Protein 7JZS (pdb70)

InterPro domains:
  IPR000182 GNAT domain [PS51186] (8-171)
  IPR016181 Acyl-CoA N-acyltransferase [SSF55729] (7-178)

Structure (mmCIF, N/CA/C/O backbone):
data_7JZS
#
_entry.id   7JZS
#
_cell.length_a   58.720
_cell.length_b   58.720
_cell.length_c   120.050
_cell.angle_alpha   90.00
_cell.angle_beta   90.00
_cell.angle_gamma   90.00
#
_symmetry.space_group_name_H-M   'P 43 21 2'
#
loop_
_entity.id
_entity.type
_entity.pdbx_description
1 polymer "Aminoglycoside 2'-N-acetyltransferase"
2 non-polymer 'COENZYME A'
3 non-polymer 'SULFATE ION'
4 non-polymer DI(HYDROXYETHYL)ETHER
5 water water
#
loop_
_atom_site.group_PDB
_atom_site.id
_atom_site.type_symbol
_atom_site.label_atom_id
_atom_site.label_alt_id
_atom_site.label_comp_id
_atom_site.label_asym_id
_atom_site.label_entity_id
_atom_site.label_seq_id
_atom_site.pdbx_PDB_ins_code
_atom_site.Cartn_x
_atom_site.Cartn_y
_atom_site.Cartn_z
_atom_site.occupancy
_atom_site.B_iso_or_equiv
_atom_site.auth_seq_id
_atom_site.auth_comp_id
_atom_site.auth_asym_id
_atom_site.auth_atom_id
_atom_site.pdbx_PDB_model_num
ATOM 1 N N . GLY A 1 1 ? 11.713 -14.494 1.346 1.00 60.82 2 GLY A N 1
ATOM 2 C CA . GLY A 1 1 ? 11.222 -15.867 1.461 1.00 44.01 2 GLY A CA 1
ATOM 3 C C . GLY A 1 1 ? 9.925 -16.058 0.685 1.00 35.60 2 GLY A C 1
ATOM 4 O O . GLY A 1 1 ? 9.582 -15.334 -0.204 1.00 42.38 2 GLY A O 1
ATOM 5 N N . ILE A 1 2 ? 9.113 -16.940 1.166 1.00 35.18 3 ILE A N 1
ATOM 6 C CA . ILE A 1 2 ? 7.832 -17.130 0.615 1.00 32.44 3 ILE A CA 1
ATOM 7 C C . ILE A 1 2 ? 6.937 -16.198 1.299 1.00 30.93 3 ILE A C 1
ATOM 8 O O . ILE A 1 2 ? 6.849 -16.104 2.526 1.00 40.81 3 ILE A O 1
ATOM 13 N N . GLU A 1 3 ? 6.083 -15.545 0.493 1.00 30.15 4 GLU A N 1
ATOM 14 C CA . GLU A 1 3 ? 5.133 -14.668 0.961 1.00 26.41 4 GLU A CA 1
ATOM 15 C C . GLU A 1 3 ? 3.752 -15.262 0.671 1.00 25.23 4 GLU A C 1
ATOM 16 O O . GLU A 1 3 ? 3.515 -15.886 -0.368 1.00 27.78 4 GLU A O 1
ATOM 22 N N . TYR A 1 4 ? 2.861 -15.051 1.597 1.00 28.24 5 TYR A N 1
ATOM 23 C CA . TYR A 1 4 ? 1.524 -15.625 1.608 1.00 24.85 5 TYR A CA 1
ATOM 24 C C . TYR A 1 4 ? 0.512 -14.507 1.458 1.00 26.05 5 TYR A C 1
ATOM 25 O O . TYR A 1 4 ? 0.713 -13.510 2.199 1.00 31.71 5 TYR A O 1
ATOM 34 N N . ARG A 1 5 ? -0.451 -14.625 0.565 1.00 22.50 6 ARG A N 1
ATOM 35 C CA . ARG A 1 5 ? -1.497 -13.688 0.480 1.00 22.74 6 ARG A CA 1
ATOM 36 C C . ARG A 1 5 ? -2.807 -14.474 0.371 1.00 21.96 6 ARG A C 1
ATOM 37 O O . ARG A 1 5 ? -2.828 -15.438 -0.358 1.00 25.51 6 ARG A O 1
ATOM 45 N N . SER A 1 6 ? -3.852 -13.994 1.035 1.00 22.39 7 SER A N 1
ATOM 46 C CA . SER A 1 6 ? -5.165 -14.577 1.009 1.00 23.98 7 SER A CA 1
ATOM 47 C C . SER A 1 6 ? -6.065 -13.592 0.205 1.00 21.27 7 SER A C 1
ATOM 48 O O . SER A 1 6 ? -6.265 -12.490 0.593 1.00 24.98 7 SER A O 1
ATOM 51 N N . LEU A 1 7 ? -6.595 -14.107 -0.945 1.00 19.50 8 LEU A N 1
ATOM 52 C CA . LEU A 1 7 ? -7.390 -13.322 -1.847 1.00 18.52 8 LEU A CA 1
ATOM 53 C C . LEU A 1 7 ? -8.661 -14.015 -2.225 1.00 17.77 8 LEU A C 1
ATOM 54 O O . LEU A 1 7 ? -8.622 -15.221 -2.547 1.00 18.07 8 LEU A O 1
ATOM 59 N N . HIS A 1 8 ? -9.770 -13.298 -2.240 1.00 16.73 9 HIS A N 1
ATOM 60 C CA . HIS A 1 8 ? -11.009 -13.866 -2.766 1.00 17.04 9 HIS A CA 1
ATOM 61 C C . HIS A 1 8 ? -10.891 -13.998 -4.283 1.00 16.17 9 HIS A C 1
ATOM 62 O O . HIS A 1 8 ? -10.145 -13.195 -4.900 1.00 17.23 9 HIS A O 1
ATOM 69 N N . THR A 1 9 ? -11.652 -14.918 -4.874 1.00 16.08 10 THR A N 1
ATOM 70 C CA . THR A 1 9 ? -11.643 -14.951 -6.334 1.00 16.63 10 THR A CA 1
ATOM 71 C C . THR A 1 9 ? -11.835 -13.595 -6.969 1.00 17.44 10 THR A C 1
ATOM 72 O O . THR A 1 9 ? -11.156 -13.275 -7.961 1.00 18.32 10 THR A O 1
ATOM 76 N N . SER A 1 10 ? -12.755 -12.801 -6.459 1.00 17.52 11 SER A N 1
ATOM 77 C CA . SER A 1 10 ? -13.077 -11.498 -7.048 1.00 19.11 11 SER A CA 1
ATOM 78 C C . SER A 1 10 ? -11.947 -10.529 -6.972 1.00 18.60 11 SER A C 1
ATOM 79 O O . SER A 1 10 ? -12.035 -9.474 -7.633 1.00 22.77 11 SER A O 1
ATOM 82 N N . GLN A 1 11 ? -10.946 -10.787 -6.117 1.00 17.60 12 GLN A N 1
ATOM 83 C CA . GLN A 1 11 ? -9.795 -9.889 -5.909 1.00 18.83 12 GLN A CA 1
ATOM 84 C C . GLN A 1 11 ? -8.608 -10.252 -6.782 1.00 20.02 12 GLN A C 1
ATOM 85 O O . GLN A 1 11 ? -7.585 -9.548 -6.793 1.00 24.17 12 GLN A O 1
ATOM 91 N N . LEU A 1 12 ? -8.668 -11.398 -7.476 1.00 19.11 13 LEU A N 1
ATOM 92 C CA . LEU A 1 12 ? -7.552 -11.839 -8.329 1.00 19.65 13 LEU A CA 1
ATOM 93 C C . LEU A 1 12 ? -7.518 -10.989 -9.579 1.00 21.79 13 LEU A C 1
ATOM 94 O O . LEU A 1 12 ? -8.560 -10.648 -10.147 1.00 22.32 13 LEU A O 1
ATOM 99 N N . THR A 1 13 ? -6.294 -10.703 -10.067 1.00 22.35 14 THR A N 1
ATOM 100 C CA . THR A 1 13 ? -6.173 -10.214 -11.377 1.00 24.93 14 THR A CA 1
ATOM 101 C C . THR A 1 13 ? -6.299 -11.321 -12.458 1.00 24.67 14 THR A C 1
ATOM 102 O O . THR A 1 13 ? -6.190 -12.489 -12.115 1.00 21.83 14 THR A O 1
ATOM 106 N N . LEU A 1 14 ? -6.476 -10.920 -13.726 1.00 26.84 15 LEU A N 1
ATOM 107 C CA . LEU A 1 14 ? -6.481 -11.915 -14.776 1.00 25.79 15 LEU A CA 1
ATOM 108 C C . LEU A 1 14 ? -5.171 -12.696 -14.765 1.00 29.53 15 LEU A C 1
ATOM 109 O O . LEU A 1 14 ? -5.201 -13.951 -14.892 1.00 25.10 15 LEU A O 1
ATOM 114 N N A SER A 1 15 ? -4.047 -12.018 -14.548 0.50 28.57 16 SER A N 1
ATOM 115 N N B SER A 1 15 ? -4.020 -12.055 -14.685 0.50 31.06 16 SER A N 1
ATOM 116 C CA A SER A 1 15 ? -2.739 -12.649 -14.564 0.50 28.51 16 SER A CA 1
ATOM 117 C CA B SER A 1 15 ? -2.772 -12.801 -14.702 0.50 28.16 16 SER A CA 1
ATOM 118 C C A SER A 1 15 ? -2.676 -13.707 -13.494 0.50 25.43 16 SER A C 1
ATOM 119 C C B SER A 1 15 ? -2.660 -13.736 -13.497 0.50 25.63 16 SER A C 1
ATOM 120 O O A SER A 1 15 ? -2.162 -14.820 -13.670 0.50 25.95 16 SER A O 1
ATOM 121 O O B SER A 1 15 ? -2.115 -14.835 -13.611 0.50 25.97 16 SER A O 1
ATOM 126 N N . GLU A 1 16 ? -3.142 -13.326 -12.315 1.00 25.40 17 GLU A N 1
ATOM 127 C CA . GLU A 1 16 ? -3.118 -14.251 -11.179 1.00 23.78 17 GLU A CA 1
ATOM 128 C C . GLU A 1 16 ? -4.036 -15.445 -11.425 1.00 20.98 17 GLU A C 1
ATOM 129 O O . GLU A 1 16 ? -3.714 -16.549 -11.038 1.00 19.77 17 GLU A O 1
ATOM 135 N N A LYS A 1 17 ? -5.217 -15.225 -12.017 0.75 19.74 18 LYS A N 1
ATOM 136 N N B LYS A 1 17 ? -5.191 -15.224 -12.027 0.25 19.53 18 LYS A N 1
ATOM 137 C CA A LYS A 1 17 ? -6.085 -16.365 -12.330 0.75 18.38 18 LYS A CA 1
ATOM 138 C CA B LYS A 1 17 ? -6.079 -16.341 -12.296 0.25 18.44 18 LYS A CA 1
ATOM 139 C C A LYS A 1 17 ? -5.398 -17.302 -13.314 0.75 18.00 18 LYS A C 1
ATOM 140 C C B LYS A 1 17 ? -5.467 -17.281 -13.347 0.25 17.98 18 LYS A C 1
ATOM 141 O O A LYS A 1 17 ? -5.588 -18.517 -13.229 0.75 17.80 18 LYS A O 1
ATOM 142 O O B LYS A 1 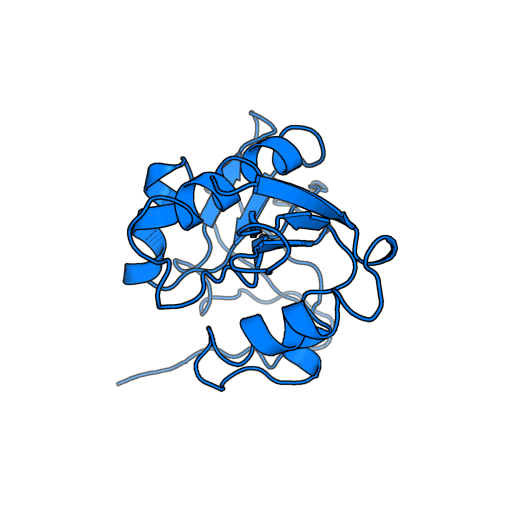17 ? -5.633 -18.489 -13.254 0.25 16.92 18 LYS A O 1
ATOM 153 N N . GLU A 1 18 ? -4.787 -16.733 -14.354 1.00 19.96 19 GLU A N 1
ATOM 154 C CA . GLU A 1 18 ? -4.080 -17.618 -15.342 1.00 19.47 19 GLU A CA 1
ATOM 155 C C . GLU A 1 18 ? -2.959 -18.385 -14.687 1.00 19.22 19 GLU A C 1
ATOM 156 O O . GLU A 1 18 ? -2.764 -19.587 -14.988 1.00 19.16 19 GLU A O 1
ATOM 162 N N . ALA A 1 19 ? -2.192 -17.738 -13.751 1.00 19.49 20 ALA A N 1
ATOM 163 C CA . ALA A 1 19 ? -1.149 -18.436 -13.099 1.00 19.90 20 ALA A CA 1
ATOM 164 C C . ALA A 1 19 ? -1.693 -19.518 -12.181 1.00 17.25 20 ALA A C 1
ATOM 165 O O . ALA A 1 19 ? -1.077 -20.547 -12.018 1.00 18.08 20 ALA A O 1
ATOM 167 N N . LEU A 1 20 ? -2.860 -19.264 -11.568 1.00 17.44 21 LEU A N 1
ATOM 168 C CA . LEU A 1 20 ? -3.484 -20.263 -10.713 1.00 16.60 21 LEU A CA 1
ATOM 169 C C . LEU A 1 20 ? -3.882 -21.488 -11.558 1.00 16.05 21 LEU A C 1
ATOM 170 O O . LEU A 1 20 ? -3.615 -22.605 -11.177 1.00 15.70 21 LEU A O 1
ATOM 175 N N . TYR A 1 21 ? -4.506 -21.230 -12.715 1.00 16.32 22 TYR A N 1
ATOM 176 C CA . TYR A 1 21 ? -4.884 -22.358 -13.590 1.00 15.92 22 TYR A CA 1
ATOM 177 C C . TYR A 1 21 ? -3.633 -23.161 -13.940 1.00 15.44 22 TYR A C 1
ATOM 178 O O . TYR A 1 21 ? -3.640 -24.389 -13.859 1.00 16.13 22 TYR A O 1
ATOM 187 N N . ASP A 1 22 ? -2.533 -22.507 -14.327 1.00 16.21 23 ASP A N 1
ATOM 188 C CA . ASP A 1 22 ? -1.293 -23.187 -14.675 1.00 17.06 23 ASP A CA 1
ATOM 189 C C . ASP A 1 22 ? -0.799 -24.060 -13.489 1.00 16.67 23 ASP A C 1
ATOM 190 O O . ASP A 1 22 ? -0.398 -25.224 -13.655 1.00 17.67 23 ASP A O 1
ATOM 195 N N . LEU A 1 23 ? -0.819 -23.448 -12.273 1.00 16.64 24 LEU A N 1
ATOM 196 C CA . LEU A 1 23 ? -0.320 -24.213 -11.128 1.00 17.46 24 LEU A CA 1
ATOM 197 C C . LEU A 1 23 ? -1.152 -25.425 -10.876 1.00 15.85 24 LEU A C 1
ATOM 198 O O . LEU A 1 23 ? -0.644 -26.511 -10.518 1.00 17.93 24 LEU A O 1
ATOM 203 N N . LEU A 1 24 ? -2.480 -25.306 -10.988 1.00 15.70 25 LEU A N 1
ATOM 204 C CA . LEU A 1 24 ? -3.370 -26.392 -10.750 1.00 16.28 25 LEU A CA 1
ATOM 205 C C . LEU A 1 24 ? -3.197 -27.514 -11.785 1.00 16.30 25 LEU A C 1
ATOM 206 O O . LEU A 1 24 ? -3.137 -28.693 -11.428 1.00 17.90 25 LEU A O 1
ATOM 211 N N A ILE A 1 25 ? -3.132 -27.144 -13.049 0.50 15.75 26 ILE A N 1
ATOM 212 N N B ILE A 1 25 ? -3.136 -27.138 -13.051 0.50 15.85 26 ILE A N 1
ATOM 213 C CA A ILE A 1 25 ? -2.934 -28.199 -14.064 0.50 16.37 26 ILE A CA 1
ATOM 214 C CA B ILE A 1 25 ? -2.903 -28.181 -14.083 0.50 17.10 26 ILE A CA 1
ATOM 215 C C A ILE A 1 25 ? -1.664 -28.958 -13.850 0.50 19.28 26 ILE A C 1
ATOM 216 C C B ILE A 1 25 ? -1.654 -28.955 -13.852 0.50 19.48 26 ILE A C 1
ATOM 217 O O A ILE A 1 25 ? -1.637 -30.224 -13.901 0.50 20.47 26 ILE A O 1
ATOM 218 O O B ILE A 1 25 ? -1.640 -30.221 -13.909 0.50 20.61 26 ILE A O 1
ATOM 227 N N A GLU A 1 26 ? -0.573 -28.230 -13.593 0.50 19.52 27 GLU A N 1
ATOM 228 N N B GLU A 1 26 ? -0.564 -28.231 -13.590 0.50 19.51 27 GLU A N 1
ATOM 229 C CA A GLU A 1 26 ? 0.687 -28.859 -13.480 0.50 21.55 27 GLU A CA 1
ATOM 230 C CA B GLU A 1 26 ? 0.696 -28.857 -13.488 0.50 21.52 27 GLU A CA 1
ATOM 231 C C A GLU A 1 26 ? 0.751 -29.627 -12.207 0.50 20.46 27 GLU A C 1
ATOM 232 C C B GLU A 1 26 ? 0.769 -29.618 -12.203 0.50 20.56 27 GLU A C 1
ATOM 233 O O A GLU A 1 26 ? 1.296 -30.781 -12.134 0.50 23.82 27 GLU A O 1
ATOM 234 O O B GLU A 1 26 ? 1.300 -30.778 -12.132 0.50 23.82 27 GLU A O 1
ATOM 245 N N . GLY A 1 27 ? 0.279 -29.031 -11.126 1.00 22.40 28 GLY A N 1
ATOM 246 C CA . GLY A 1 27 ? 0.400 -29.713 -9.840 1.00 25.38 28 GLY A CA 1
ATOM 247 C C . GLY A 1 27 ? -0.442 -30.920 -9.647 1.00 22.83 28 GLY A C 1
ATOM 248 O O . GLY A 1 27 ? -0.055 -31.844 -8.958 1.00 26.75 28 GLY A O 1
ATOM 249 N N . PHE A 1 28 ? -1.609 -30.986 -10.370 1.00 22.07 29 PHE A N 1
ATOM 250 C CA . PHE A 1 28 ? -2.465 -32.111 -10.444 1.00 22.16 29 PHE A CA 1
ATOM 251 C C . PHE A 1 28 ? -2.192 -33.032 -11.681 1.00 21.38 29 PHE A C 1
ATOM 252 O O . PHE A 1 28 ? -3.006 -33.874 -12.018 1.00 24.63 29 PHE A O 1
ATOM 260 N N . GLU A 1 29 ? -1.028 -32.827 -12.233 1.00 21.37 30 GLU A N 1
ATOM 261 C CA . GLU A 1 29 ? -0.522 -33.737 -13.268 1.00 20.80 30 GLU A CA 1
ATOM 262 C C . GLU A 1 29 ? -1.529 -33.934 -14.396 1.00 19.02 30 GLU A C 1
ATOM 263 O O . GLU A 1 29 ? -1.732 -35.020 -14.953 1.00 20.33 30 GLU A O 1
ATOM 269 N N . GLY A 1 30 ? -2.114 -32.836 -14.813 1.00 18.33 31 GLY A N 1
ATOM 270 C CA . GLY A 1 30 ? -3.016 -32.818 -15.950 1.00 18.51 31 GLY A CA 1
ATOM 271 C C . GLY A 1 30 ? -4.359 -33.410 -15.787 1.00 19.85 31 GLY A C 1
ATOM 272 O O . GLY A 1 30 ? -5.054 -33.545 -16.803 1.00 21.46 31 GLY A O 1
ATOM 273 N N . ASP A 1 31 ? -4.714 -33.744 -14.537 1.00 21.62 32 ASP A N 1
ATOM 274 C CA . ASP A 1 31 ? -6.019 -34.227 -14.220 1.00 27.76 32 ASP A CA 1
ATOM 275 C C . ASP A 1 31 ? -6.838 -33.115 -13.568 1.00 30.88 32 ASP A C 1
ATOM 276 O O . ASP A 1 31 ? -6.963 -33.022 -12.370 1.00 33.91 32 ASP A O 1
ATOM 281 N N . PHE A 1 32 ? -7.294 -32.219 -14.424 1.00 30.28 33 PHE A N 1
ATOM 282 C CA . PHE A 1 32 ? -7.837 -30.942 -13.863 1.00 31.60 33 PHE A CA 1
ATOM 283 C C . PHE A 1 32 ? -8.619 -30.228 -14.967 1.00 31.06 33 PHE A C 1
ATOM 284 O O . PHE A 1 32 ? -8.072 -29.688 -15.890 1.00 34.84 33 PHE A O 1
ATOM 292 N N . SER A 1 33 ? -9.919 -30.375 -14.933 1.00 37.12 34 SER A N 1
ATOM 293 C CA . SER A 1 33 ? -10.814 -29.913 -16.006 1.00 34.62 34 SER A CA 1
ATOM 294 C C . SER A 1 33 ? -11.304 -28.491 -15.765 1.00 36.30 34 SER A C 1
ATOM 295 O O . SER A 1 33 ? -11.088 -27.902 -14.693 1.00 29.03 34 SER A O 1
ATOM 298 N N . HIS A 1 34 ? -12.069 -27.935 -16.720 1.00 31.05 35 HIS A N 1
ATOM 299 C CA . HIS A 1 34 ? -12.736 -26.655 -16.570 1.00 30.92 35 HIS A CA 1
ATOM 300 C C . HIS A 1 34 ? -13.750 -26.709 -15.393 1.00 28.87 35 HIS A C 1
ATOM 301 O O . HIS A 1 34 ? -13.796 -25.738 -14.612 1.00 29.75 35 HIS A O 1
ATOM 308 N N . ASP A 1 35 ? -14.481 -27.778 -15.210 1.00 31.98 36 ASP A N 1
ATOM 309 C CA . ASP A 1 35 ? -15.338 -27.856 -14.082 1.00 34.81 36 ASP A CA 1
ATOM 310 C C . ASP A 1 35 ? -14.562 -27.916 -12.798 1.00 34.65 36 ASP A C 1
ATOM 311 O O . ASP A 1 35 ? -14.980 -27.338 -11.800 1.00 32.54 36 ASP A O 1
ATOM 316 N N . ASP A 1 36 ? -13.438 -28.630 -12.783 1.00 31.52 37 ASP A N 1
ATOM 317 C CA . ASP A 1 36 ? -12.654 -28.623 -11.577 1.00 30.15 37 ASP A CA 1
ATOM 318 C C . ASP A 1 36 ? -12.205 -27.154 -11.281 1.00 28.74 37 ASP A C 1
ATOM 319 O O . ASP A 1 36 ? -12.164 -26.778 -10.108 1.00 26.78 37 ASP A O 1
ATOM 324 N N . PHE A 1 37 ? -11.808 -26.422 -12.305 1.00 22.95 38 PHE A N 1
ATOM 325 C CA . PHE A 1 37 ? -11.404 -24.999 -12.025 1.00 21.92 38 PHE A CA 1
ATOM 326 C C . PHE A 1 37 ? -12.503 -24.175 -11.527 1.00 21.95 38 PHE A C 1
ATOM 327 O O . PHE A 1 37 ? -12.381 -23.423 -10.543 1.00 21.01 38 PHE A O 1
ATOM 335 N N . ALA A 1 38 ? -13.677 -24.262 -12.164 1.00 22.11 39 ALA A N 1
ATOM 336 C CA . ALA A 1 38 ? -14.879 -23.541 -11.680 1.00 22.41 39 ALA A CA 1
ATOM 337 C C . ALA A 1 38 ? -15.203 -23.849 -10.239 1.00 24.20 39 ALA A C 1
ATOM 338 O O . ALA A 1 38 ? -15.604 -22.939 -9.491 1.00 24.97 39 ALA A O 1
ATOM 340 N N A HIS A 1 39 ? -14.986 -25.124 -9.847 0.50 23.41 40 HIS A N 1
ATOM 341 N N B HIS A 1 39 ? -15.077 -25.108 -9.798 0.50 23.37 40 HIS A N 1
ATOM 342 C CA A HIS A 1 39 ? -15.256 -25.709 -8.542 0.50 25.45 40 HIS A CA 1
ATOM 343 C CA B HIS A 1 39 ? -15.415 -25.435 -8.428 0.50 26.80 40 HIS A CA 1
ATOM 344 C C A HIS A 1 39 ? -14.360 -25.104 -7.481 0.50 21.93 40 HIS A C 1
ATOM 345 C C B HIS A 1 39 ? -14.463 -24.801 -7.450 0.50 25.89 40 HIS A C 1
ATOM 346 O O A HIS A 1 39 ? -14.707 -25.161 -6.342 0.50 26.71 40 HIS A O 1
ATOM 347 O O B HIS A 1 39 ? -14.813 -24.581 -6.292 0.50 34.82 40 HIS A O 1
ATOM 360 N N A THR A 1 40 ? -13.204 -24.507 -7.915 0.50 22.52 41 THR A N 1
ATOM 361 N N B THR A 1 40 ? -13.256 -24.471 -7.969 0.50 22.96 41 THR A N 1
ATOM 362 C CA A THR A 1 40 ? -12.264 -23.868 -7.001 0.50 24.68 41 THR A CA 1
ATOM 363 C CA B THR A 1 40 ? -12.239 -23.912 -7.160 0.50 24.60 41 THR A CA 1
ATOM 364 C C A THR A 1 40 ? -12.524 -22.403 -6.800 0.50 18.98 41 THR A C 1
ATOM 365 C C B THR A 1 40 ? -12.483 -22.438 -6.873 0.50 20.21 41 THR A C 1
ATOM 366 O O A THR A 1 40 ? -11.824 -21.815 -6.035 0.50 21.74 41 THR A O 1
ATOM 367 O O B THR A 1 40 ? -11.802 -21.903 -6.066 0.50 20.66 41 THR A O 1
ATOM 374 N N . LEU A 1 41 ? -13.410 -21.823 -7.631 1.00 20.27 42 LEU A N 1
ATOM 375 C CA . LEU A 1 41 ? -13.662 -20.411 -7.619 1.00 20.43 42 LEU A CA 1
ATOM 376 C C . LEU A 1 41 ? -14.883 -20.029 -6.841 1.00 20.06 42 LEU A C 1
ATOM 377 O O . LEU A 1 41 ? -15.866 -20.733 -6.822 1.00 23.09 42 LEU A O 1
ATOM 382 N N . GLY A 1 42 ? -14.836 -18.816 -6.286 1.00 18.17 43 GLY A N 1
ATOM 383 C CA . GLY A 1 42 ? -15.986 -18.256 -5.574 1.00 18.58 43 GLY A CA 1
ATOM 384 C C . GLY A 1 42 ? -15.774 -18.022 -4.105 1.00 17.88 43 GLY A C 1
ATOM 385 O O . GLY A 1 42 ? -16.604 -17.361 -3.437 1.00 17.62 43 GLY A O 1
ATOM 386 N N . GLY A 1 43 ? -14.677 -18.559 -3.565 1.00 16.70 44 GLY A N 1
ATOM 387 C CA . GLY A 1 43 ? -14.275 -18.352 -2.212 1.00 16.74 44 GLY A CA 1
ATOM 388 C C . GLY A 1 43 ? -12.905 -17.763 -2.088 1.00 15.93 44 GLY A C 1
ATOM 389 O O . GLY A 1 43 ? -12.492 -16.925 -2.883 1.00 17.78 44 GLY A O 1
ATOM 390 N N . MET A 1 44 ? -12.201 -18.138 -0.993 1.00 16.88 45 MET A N 1
ATOM 391 C CA . MET A 1 44 ? -10.900 -17.625 -0.687 1.00 17.05 45 MET A CA 1
ATOM 392 C C . MET A 1 44 ? -9.808 -18.516 -1.264 1.00 16.33 45 MET A C 1
ATOM 393 O O . MET A 1 44 ? -9.904 -19.727 -1.239 1.00 20.23 45 MET A O 1
ATOM 398 N N . HIS A 1 45 ? -8.756 -17.865 -1.711 1.00 16.50 46 HIS A N 1
ATOM 399 C CA . HIS A 1 45 ? -7.534 -18.528 -2.152 1.00 16.18 46 HIS A CA 1
ATOM 400 C C . HIS A 1 45 ? -6.394 -18.137 -1.248 1.00 17.90 46 HIS A C 1
ATOM 401 O O . HIS A 1 45 ? -6.084 -16.937 -1.144 1.00 21.86 46 HIS A O 1
ATOM 408 N N . VAL A 1 46 ? -5.750 -19.082 -0.604 1.00 16.05 47 VAL A N 1
ATOM 409 C CA . VAL A 1 46 ? -4.540 -18.803 0.141 1.00 16.09 47 VAL A CA 1
ATOM 410 C C . VAL A 1 46 ? -3.407 -19.158 -0.797 1.00 16.56 47 VAL A C 1
ATOM 411 O O . VAL A 1 46 ? -3.328 -20.289 -1.262 1.00 17.36 47 VAL A O 1
ATOM 415 N N A MET A 1 47 ? -2.561 -18.187 -1.060 0.50 18.71 48 MET A N 1
ATOM 416 N N B MET A 1 47 ? -2.594 -18.183 -1.132 0.50 18.49 48 MET A N 1
ATOM 417 C CA A MET A 1 47 ? -1.534 -18.329 -2.048 0.50 21.12 48 MET A CA 1
ATOM 418 C CA B MET A 1 47 ? -1.585 -18.312 -2.156 0.50 21.07 48 MET A CA 1
ATOM 419 C C A MET A 1 47 ? -0.156 -18.013 -1.580 0.50 21.72 48 MET A C 1
ATOM 420 C C B MET A 1 47 ? -0.192 -18.029 -1.571 0.50 22.05 48 MET A C 1
ATOM 421 O O A MET A 1 47 ? 0.036 -17.139 -0.758 0.50 24.28 48 MET A O 1
ATOM 422 O O B MET A 1 47 ? -0.021 -17.119 -0.721 0.50 40.06 48 MET A O 1
ATOM 431 N N . ALA A 1 48 ? 0.781 -18.781 -2.079 1.00 18.16 49 ALA A N 1
ATOM 432 C CA . ALA A 1 48 ? 2.162 -18.592 -1.742 1.00 18.16 49 ALA A CA 1
ATOM 433 C C . ALA A 1 48 ? 2.903 -18.148 -2.922 1.00 17.53 49 ALA A C 1
ATOM 434 O O . ALA A 1 48 ? 2.734 -18.725 -4.042 1.00 17.45 49 ALA A O 1
ATOM 436 N N . PHE A 1 49 ? 3.766 -17.175 -2.730 1.00 20.23 50 PHE A N 1
ATOM 437 C CA . PHE A 1 49 ? 4.505 -16.574 -3.753 1.00 20.85 50 PHE A CA 1
ATOM 438 C C . PHE A 1 49 ? 6.007 -16.531 -3.466 1.00 21.45 50 PHE A C 1
ATOM 439 O O . PHE A 1 49 ? 6.417 -16.321 -2.349 1.00 24.61 50 PHE A O 1
ATOM 447 N N . ASP A 1 50 ? 6.778 -16.791 -4.453 1.00 23.05 51 ASP A N 1
ATOM 448 C CA . ASP A 1 50 ? 8.236 -16.613 -4.404 1.00 25.32 51 ASP A CA 1
ATOM 449 C C . ASP A 1 50 ? 8.504 -15.376 -5.293 1.00 27.39 51 ASP A C 1
ATOM 450 O O . ASP A 1 50 ? 8.425 -15.456 -6.504 1.00 25.65 51 ASP A O 1
ATOM 455 N N . GLN A 1 51 ? 8.668 -14.232 -4.646 1.00 29.77 52 GLN A N 1
ATOM 456 C CA . GLN A 1 51 ? 8.779 -12.956 -5.302 1.00 34.96 52 GLN A CA 1
ATOM 457 C C . GLN A 1 51 ? 7.514 -12.751 -6.162 1.00 32.23 52 GLN A C 1
ATOM 458 O O . GLN A 1 51 ? 6.391 -12.856 -5.611 1.00 42.39 52 GLN A O 1
ATOM 464 N N . GLN A 1 52 ? 7.635 -12.605 -7.418 1.00 38.00 53 GLN A N 1
ATOM 465 C CA . GLN A 1 52 ? 6.287 -12.362 -7.951 1.00 43.74 53 GLN A CA 1
ATOM 466 C C . GLN A 1 52 ? 5.420 -13.595 -8.245 1.00 36.28 53 GLN A C 1
ATOM 467 O O . GLN A 1 52 ? 4.332 -13.551 -8.776 1.00 40.82 53 GLN A O 1
ATOM 473 N N . LYS A 1 53 ? 6.042 -14.729 -8.091 1.00 31.34 54 LYS A N 1
ATOM 474 C CA . LYS A 1 53 ? 5.680 -15.966 -8.767 1.00 26.26 54 LYS A CA 1
ATOM 475 C C . LYS A 1 53 ? 4.811 -16.879 -7.904 1.00 21.73 54 LYS A C 1
ATOM 476 O O . LYS A 1 53 ? 5.213 -17.204 -6.817 1.00 21.93 54 LYS A O 1
ATOM 482 N N . LEU A 1 54 ? 3.673 -17.286 -8.349 1.00 22.15 55 LEU A N 1
ATOM 483 C CA . LEU A 1 54 ? 2.742 -18.151 -7.616 1.00 19.15 55 LEU A CA 1
ATOM 484 C C . LEU A 1 54 ? 3.374 -19.571 -7.498 1.00 18.92 55 LEU A C 1
ATOM 485 O O . LEU A 1 54 ? 3.678 -20.152 -8.535 1.00 21.93 55 LEU A O 1
ATOM 490 N N . VAL A 1 55 ? 3.530 -20.127 -6.294 1.00 17.23 56 VAL A N 1
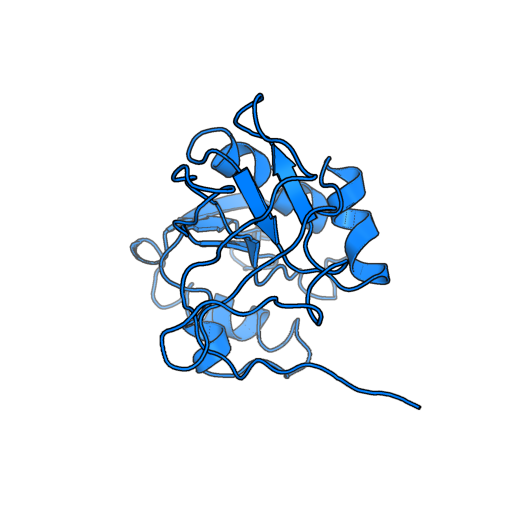ATOM 491 C CA . VAL A 1 55 ? 4.086 -21.426 -6.060 1.00 17.09 56 VAL A CA 1
ATOM 492 C C . VAL A 1 55 ? 3.222 -22.377 -5.199 1.00 16.48 56 VAL A C 1
ATOM 493 O O . VAL A 1 55 ? 3.545 -23.547 -5.082 1.00 17.36 56 VAL A O 1
ATOM 497 N N . GLY A 1 56 ? 2.148 -21.815 -4.616 1.00 15.47 57 GLY A N 1
ATOM 498 C CA . GLY A 1 56 ? 1.297 -22.672 -3.801 1.00 15.63 57 GLY A CA 1
ATOM 499 C C . GLY A 1 56 ? -0.088 -22.072 -3.703 1.00 14.57 57 GLY A C 1
ATOM 500 O O . GLY A 1 56 ? -0.236 -20.847 -3.818 1.00 15.81 57 GLY A O 1
ATOM 501 N N . HIS A 1 57 ? -1.054 -22.933 -3.482 1.00 14.00 58 HIS A N 1
ATOM 502 C CA . HIS A 1 57 ? -2.444 -22.536 -3.409 1.00 14.04 58 HIS A CA 1
ATOM 503 C C . HIS A 1 57 ? -3.252 -23.519 -2.635 1.00 13.92 58 HIS A C 1
ATOM 504 O O . HIS A 1 57 ? -3.069 -24.731 -2.725 1.00 15.00 58 HIS A O 1
ATOM 511 N N . VAL A 1 58 ? -4.291 -22.984 -1.916 1.00 13.97 59 VAL A N 1
ATOM 512 C CA . VAL A 1 58 ? -5.405 -23.829 -1.481 1.00 13.99 59 VAL A CA 1
ATOM 513 C C . VAL A 1 58 ? -6.642 -22.906 -1.480 1.00 13.57 59 VAL A C 1
ATOM 514 O O . VAL A 1 58 ? -6.526 -21.716 -1.226 1.00 15.06 59 VAL A O 1
ATOM 518 N N . ALA A 1 59 ? -7.813 -23.494 -1.763 1.00 14.63 60 ALA A N 1
ATOM 519 C CA . ALA A 1 59 ? -9.069 -22.751 -1.776 1.00 15.12 60 ALA A CA 1
ATOM 520 C C . ALA A 1 59 ? -9.945 -23.143 -0.610 1.00 14.93 60 ALA A C 1
ATOM 521 O O . ALA A 1 59 ? -9.919 -24.312 -0.155 1.00 14.73 60 ALA A O 1
ATOM 523 N N . ILE A 1 60 ? -10.775 -22.210 -0.160 1.00 14.84 61 ILE A N 1
ATOM 524 C CA . ILE A 1 60 ? -11.772 -22.444 0.867 1.00 14.90 61 ILE A CA 1
ATOM 525 C C . ILE A 1 60 ? -13.099 -21.914 0.321 1.00 15.18 61 ILE A C 1
ATOM 526 O O . ILE A 1 60 ? -13.260 -20.722 0.138 1.00 16.05 61 ILE A O 1
ATOM 531 N N . ILE A 1 61 ? -14.016 -22.848 0.140 1.00 15.56 62 ILE A N 1
ATOM 532 C CA . ILE A 1 61 ? -15.334 -22.578 -0.451 1.00 16.98 62 ILE A CA 1
ATOM 533 C C . ILE A 1 61 ? -16.397 -22.631 0.644 1.00 16.51 62 ILE A C 1
ATOM 534 O O . ILE A 1 61 ? -16.437 -23.646 1.380 1.00 17.99 62 ILE A O 1
ATOM 539 N N . GLN A 1 62 ? -17.246 -21.639 0.748 1.00 15.87 63 GLN A N 1
ATOM 540 C CA . GLN A 1 62 ? -18.329 -21.720 1.731 1.00 16.88 63 GLN A CA 1
ATOM 541 C C . GLN A 1 62 ? -19.364 -22.713 1.292 1.00 17.34 63 GLN A C 1
ATOM 542 O O . GLN A 1 62 ? -19.801 -22.689 0.112 1.00 20.00 63 GLN A O 1
ATOM 548 N N . ARG A 1 63 ? -19.779 -23.580 2.208 1.00 16.82 64 ARG A N 1
ATOM 549 C CA . ARG A 1 63 ? -20.864 -24.504 1.973 1.00 17.29 64 ARG A CA 1
ATOM 550 C C . ARG A 1 63 ? -21.834 -24.426 3.162 1.00 17.66 64 ARG A C 1
ATOM 551 O O . ARG A 1 63 ? -21.431 -23.961 4.245 1.00 21.22 64 ARG A O 1
ATOM 559 N N . HIS A 1 64 ? -23.068 -24.806 2.939 1.00 16.31 65 HIS A N 1
ATOM 560 C CA . HIS A 1 64 ? -24.108 -24.737 3.963 1.00 16.32 65 HIS A CA 1
ATOM 561 C C . HIS A 1 64 ? -24.713 -26.119 4.046 1.00 16.51 65 HIS A C 1
ATOM 562 O O . HIS A 1 64 ? -25.316 -26.601 3.097 1.00 18.54 65 HIS A O 1
ATOM 569 N N . MET A 1 65 ? -24.538 -26.767 5.208 1.00 16.86 66 MET A N 1
ATOM 570 C CA . MET A 1 65 ? -24.893 -28.157 5.397 1.00 17.68 66 MET A CA 1
ATOM 571 C C . MET A 1 65 ? -25.827 -28.259 6.578 1.00 18.41 66 MET A C 1
ATOM 572 O O . MET A 1 65 ? -26.191 -27.285 7.227 1.00 18.73 66 MET A O 1
ATOM 577 N N . ALA A 1 66 ? -26.214 -29.485 6.904 1.00 19.84 67 ALA A N 1
ATOM 578 C CA . ALA A 1 66 ? -27.006 -29.757 8.109 1.00 20.37 67 ALA A CA 1
ATOM 579 C C . ALA A 1 66 ? -26.243 -30.798 8.926 1.00 21.98 67 ALA A C 1
ATOM 580 O O . ALA A 1 66 ? -25.727 -31.790 8.364 1.00 21.93 67 ALA A O 1
ATOM 582 N N . LEU A 1 67 ? -26.148 -30.600 10.201 1.00 22.15 68 LEU A N 1
ATOM 583 C CA . LEU A 1 67 ? -25.619 -31.543 11.133 1.00 23.78 68 LEU A CA 1
ATOM 584 C C . LEU A 1 67 ? -26.780 -32.037 11.833 1.00 27.43 68 LEU A C 1
ATOM 585 O O . LEU A 1 67 ? -27.473 -31.345 12.623 1.00 29.56 68 LEU A O 1
ATOM 590 N N . ASP A 1 68 ? -27.119 -33.313 11.555 1.00 28.92 69 ASP A N 1
ATOM 591 C CA . ASP A 1 68 ? -28.398 -33.950 11.880 1.00 34.61 69 ASP A CA 1
ATOM 592 C C . ASP A 1 68 ? -29.478 -32.931 11.352 1.00 31.36 69 ASP A C 1
ATOM 593 O O . ASP A 1 68 ? -29.487 -32.696 10.082 1.00 32.15 69 ASP A O 1
ATOM 598 N N A ASN A 1 69 ? -30.229 -32.198 12.201 0.50 37.03 70 ASN A N 1
ATOM 599 N N B ASN A 1 69 ? -30.240 -32.225 12.243 0.50 35.35 70 ASN A N 1
ATOM 600 C CA A ASN A 1 69 ? -31.229 -31.276 11.626 0.50 36.30 70 ASN A CA 1
ATOM 601 C CA B ASN A 1 69 ? -31.350 -31.325 11.832 0.50 37.44 70 ASN A CA 1
ATOM 602 C C A ASN A 1 69 ? -30.932 -29.793 11.861 0.50 38.35 70 ASN A C 1
ATOM 603 C C B ASN A 1 69 ? -30.950 -29.812 11.864 0.50 37.93 70 ASN A C 1
ATOM 604 O O A ASN A 1 69 ? -31.766 -28.931 11.605 0.50 38.70 70 ASN A O 1
ATOM 605 O O B ASN A 1 69 ? -31.759 -28.946 11.511 0.50 37.92 70 ASN A O 1
ATOM 614 N N . THR A 1 70 ? -29.690 -29.493 12.235 1.00 29.29 71 THR A N 1
ATOM 615 C CA . THR A 1 70 ? -29.305 -28.146 12.537 1.00 30.12 71 THR A CA 1
ATOM 616 C C . THR A 1 70 ? -28.383 -27.568 11.412 1.00 27.23 71 THR A C 1
ATOM 617 O O . THR A 1 70 ? -27.462 -28.232 10.994 1.00 24.47 71 THR A O 1
ATOM 621 N N . PRO A 1 71 ? -28.593 -26.336 10.995 1.00 27.22 72 PRO A N 1
ATOM 622 C CA . PRO A 1 71 ? -27.709 -25.736 9.981 1.00 23.69 72 PRO A CA 1
ATOM 623 C C . PRO A 1 71 ? -26.301 -25.654 10.466 1.00 22.62 72 PRO A C 1
ATOM 624 O O . PRO A 1 71 ? -26.063 -25.280 11.627 1.00 27.35 72 PRO A O 1
ATOM 628 N N . ILE A 1 72 ? -25.323 -25.890 9.604 1.00 20.26 73 ILE A N 1
ATOM 629 C CA . ILE A 1 72 ? -23.939 -25.674 9.984 1.00 20.02 73 ILE A CA 1
ATOM 630 C C . ILE A 1 72 ? -23.217 -25.009 8.788 1.00 18.27 73 ILE A C 1
ATOM 631 O O . ILE A 1 72 ? -23.351 -25.453 7.610 1.00 19.80 73 ILE A O 1
ATOM 636 N N A SER A 1 73 ? -22.461 -23.961 9.080 0.50 18.44 74 SER A N 1
ATOM 637 N N B SER A 1 73 ? -22.491 -23.933 9.064 0.50 18.81 74 SER A N 1
ATOM 638 C CA A SER A 1 73 ? -21.686 -23.251 8.068 0.50 17.56 74 SER A CA 1
ATOM 639 C CA B SER A 1 73 ? -21.698 -23.201 8.065 0.50 17.37 74 SER A CA 1
ATOM 640 C C A SER A 1 73 ? -20.321 -23.959 7.954 0.50 17.11 74 SER A C 1
ATOM 641 C C B SER A 1 73 ? -20.276 -23.781 7.920 0.50 17.45 74 SER A C 1
ATOM 642 O O A SER A 1 73 ? -19.691 -24.348 8.997 0.50 17.78 74 SER A O 1
ATOM 643 O O B SER A 1 73 ? -19.509 -23.770 8.909 0.50 18.26 74 SER A O 1
ATOM 648 N N . VAL A 1 74 ? -19.942 -24.218 6.713 1.00 16.08 75 VAL A N 1
ATOM 649 C CA . VAL A 1 74 ? -18.717 -25.002 6.457 1.00 15.13 75 VAL A CA 1
ATOM 650 C C . VAL A 1 74 ? -17.766 -24.226 5.546 1.00 14.91 75 VAL A C 1
ATOM 651 O O . VAL A 1 74 ? -18.188 -23.565 4.596 1.00 16.43 75 VAL A O 1
ATOM 655 N N . GLY A 1 75 ? -16.484 -24.322 5.876 1.00 15.63 76 GLY A N 1
ATOM 656 C CA . GLY A 1 75 ? -15.444 -23.946 4.963 1.00 15.61 76 GLY A CA 1
ATOM 657 C C . GLY A 1 75 ? -14.857 -25.204 4.368 1.00 15.36 76 GLY A C 1
ATOM 658 O O . GLY A 1 75 ? -14.245 -26.002 5.064 1.00 15.69 76 GLY A O 1
ATOM 659 N N A TYR A 1 76 ? -15.009 -25.342 3.023 0.50 15.02 77 TYR A N 1
ATOM 660 N N B TYR A 1 76 ? -15.150 -25.477 3.059 0.50 15.58 77 TYR A N 1
ATOM 661 C CA A TYR A 1 76 ? -14.634 -26.540 2.343 0.50 15.10 77 TYR A CA 1
ATOM 662 C CA B TYR A 1 76 ? -14.656 -26.684 2.389 0.50 16.05 77 TYR A CA 1
ATOM 663 C C A TYR A 1 76 ? -13.364 -26.400 1.584 0.50 13.70 77 TYR A C 1
ATOM 664 C C B TYR A 1 76 ? -13.364 -26.354 1.692 0.50 16.12 77 TYR A C 1
ATOM 665 O O A TYR A 1 76 ? -13.277 -25.554 0.695 0.50 14.00 77 TYR A O 1
ATOM 666 O O B TYR A 1 76 ? -13.261 -25.360 0.951 0.50 18.36 77 TYR A O 1
ATOM 683 N N . VAL A 1 77 ? -12.348 -27.142 2.024 1.00 14.55 78 VAL A N 1
ATOM 684 C CA . VAL A 1 77 ? -10.999 -26.924 1.567 1.00 14.92 78 VAL A CA 1
ATOM 685 C C . VAL A 1 77 ? -10.701 -27.762 0.382 1.00 16.04 78 VAL A C 1
ATOM 686 O O . VAL A 1 77 ? -10.985 -28.980 0.452 1.00 18.46 78 VAL A O 1
ATOM 690 N N . GLU A 1 78 ? -10.130 -27.192 -0.676 1.00 15.82 79 GLU A N 1
ATOM 691 C CA . GLU A 1 78 ? -9.946 -27.925 -1.905 1.00 17.15 79 GLU A CA 1
ATOM 692 C C . GLU A 1 78 ? -8.733 -27.335 -2.686 1.00 14.70 79 GLU A C 1
ATOM 693 O O . GLU A 1 78 ? -8.335 -26.227 -2.481 1.00 15.73 79 GLU A O 1
ATOM 699 N N . ALA A 1 79 ? -8.292 -28.185 -3.642 1.00 15.45 80 ALA A N 1
ATOM 700 C CA . ALA A 1 79 ? -7.325 -27.672 -4.641 1.00 16.73 80 ALA A CA 1
ATOM 701 C C . ALA A 1 79 ? -6.008 -27.206 -4.036 1.00 15.40 80 ALA A C 1
ATOM 702 O O . ALA A 1 79 ? -5.398 -26.272 -4.497 1.00 15.96 80 ALA A O 1
ATOM 704 N N . MET A 1 80 ? -5.573 -27.926 -3.000 1.00 15.74 81 MET A N 1
ATOM 705 C CA . MET A 1 80 ? -4.257 -27.667 -2.403 1.00 14.86 81 MET A CA 1
ATOM 706 C C . MET A 1 80 ? -3.183 -28.139 -3.334 1.00 15.81 81 MET A C 1
ATOM 707 O O . MET A 1 80 ? -3.154 -29.302 -3.737 1.00 17.95 81 MET A O 1
ATOM 712 N N A VAL A 1 81 ? -2.241 -27.277 -3.672 0.50 15.17 82 VAL A N 1
ATOM 713 N N B VAL A 1 81 ? -2.247 -27.283 -3.693 0.50 15.23 82 VAL A N 1
ATOM 714 C CA A VAL A 1 81 ? -1.155 -27.642 -4.554 0.50 15.07 82 VAL A CA 1
ATOM 715 C CA B VAL A 1 81 ? -1.138 -27.662 -4.563 0.50 15.21 82 VAL A CA 1
ATOM 716 C C A VAL A 1 81 ? 0.076 -26.765 -4.223 0.50 14.77 82 VAL A C 1
ATOM 717 C C B VAL A 1 81 ? 0.082 -26.787 -4.227 0.50 14.79 82 VAL A C 1
ATOM 718 O O A VAL A 1 81 ? -0.085 -25.549 -4.004 0.50 15.25 82 VAL A O 1
ATOM 719 O O B VAL A 1 81 ? -0.064 -25.594 -4.033 0.50 15.40 82 VAL A O 1
ATOM 726 N N . VAL A 1 82 ? 1.244 -27.404 -4.268 1.00 15.02 83 VAL A N 1
ATOM 727 C CA . VAL A 1 82 ? 2.515 -26.688 -4.204 1.00 15.62 83 VAL A CA 1
ATOM 728 C C . VAL A 1 82 ? 3.303 -27.129 -5.466 1.00 15.90 83 VAL A C 1
ATOM 729 O O . VAL A 1 82 ? 3.361 -28.306 -5.762 1.00 17.01 83 VAL A O 1
ATOM 733 N N A GLU A 1 83 ? 3.886 -26.160 -6.151 0.50 15.57 84 GLU A N 1
ATOM 734 N N B GLU A 1 83 ? 3.893 -26.172 -6.147 0.50 15.62 84 GLU A N 1
ATOM 735 C CA A GLU A 1 83 ? 4.758 -26.384 -7.302 0.50 17.62 84 GLU A CA 1
ATOM 736 C CA B GLU A 1 83 ? 4.681 -26.480 -7.310 0.50 17.30 84 GLU A CA 1
ATOM 737 C C A GLU A 1 83 ? 5.778 -27.447 -6.939 0.50 17.28 84 GLU A C 1
ATOM 738 C C B GLU A 1 83 ? 5.764 -27.468 -6.941 0.50 17.59 84 GLU A C 1
ATOM 739 O O A GLU A 1 83 ? 6.424 -27.378 -5.875 0.50 16.88 84 GLU A O 1
ATOM 740 O O B GLU A 1 83 ? 6.426 -27.378 -5.893 0.50 16.92 84 GLU A O 1
ATOM 751 N N . GLN A 1 84 ? 5.954 -28.461 -7.813 1.00 18.01 85 GLN A N 1
ATOM 752 C CA . GLN A 1 84 ? 6.767 -29.627 -7.454 1.00 20.12 85 GLN A CA 1
ATOM 753 C C . GLN A 1 84 ? 8.170 -29.306 -6.910 1.00 20.17 85 GLN A C 1
ATOM 754 O O . GLN A 1 84 ? 8.577 -29.866 -5.894 1.00 21.87 85 GLN A O 1
ATOM 760 N N A SER A 1 85 ? 8.839 -28.312 -7.506 0.50 19.28 86 SER A N 1
ATOM 761 N N B SER A 1 85 ? 8.819 -28.324 -7.517 0.50 19.34 86 SER A N 1
ATOM 762 C CA A SER A 1 85 ? 10.238 -27.938 -7.078 0.50 21.26 86 SER A CA 1
ATOM 763 C CA B SER A 1 85 ? 10.172 -27.953 -7.093 0.50 21.63 86 SER A CA 1
ATOM 764 C C A SER A 1 85 ? 10.277 -27.212 -5.760 0.50 21.06 86 SER A C 1
ATOM 765 C C B SER A 1 85 ? 10.248 -27.228 -5.770 0.50 21.19 86 SER A C 1
ATOM 766 O O A SER A 1 85 ? 11.401 -27.039 -5.246 0.50 23.34 86 SER A O 1
ATOM 767 O O B SER A 1 85 ? 11.356 -27.028 -5.280 0.50 23.53 86 SER A O 1
ATOM 772 N N . TYR A 1 86 ? 9.101 -26.819 -5.235 1.00 18.19 87 TYR A N 1
ATOM 773 C CA . TYR A 1 86 ? 9.032 -26.114 -3.964 1.00 18.58 87 TYR A CA 1
ATOM 774 C C . TYR A 1 86 ? 8.500 -27.022 -2.843 1.00 18.39 87 TYR A C 1
ATOM 775 O O . TYR A 1 86 ? 8.270 -26.527 -1.742 1.00 19.29 87 TYR A O 1
ATOM 784 N N . ARG A 1 87 ? 8.301 -28.325 -3.072 1.00 18.75 88 ARG A N 1
ATOM 785 C CA . ARG A 1 87 ? 7.716 -29.216 -2.108 1.00 18.92 88 ARG A CA 1
ATOM 786 C C . ARG A 1 87 ? 8.696 -29.599 -0.959 1.00 20.42 88 ARG A C 1
ATOM 787 O O . ARG A 1 87 ? 9.915 -29.481 -1.102 1.00 22.60 88 ARG A O 1
ATOM 795 N N . ARG A 1 88 ? 8.126 -30.107 0.127 1.00 19.94 89 ARG A N 1
ATOM 796 C CA . ARG A 1 88 ? 8.860 -30.659 1.246 1.00 23.45 89 ARG A CA 1
ATOM 797 C C . ARG A 1 88 ? 9.657 -29.645 1.977 1.00 25.20 89 ARG A C 1
ATOM 798 O O . ARG A 1 88 ? 10.687 -29.988 2.589 1.00 32.87 89 ARG A O 1
ATOM 806 N N . GLN A 1 89 ? 9.179 -28.408 1.992 1.00 22.38 90 GLN A N 1
ATOM 807 C CA . GLN A 1 89 ? 9.760 -27.259 2.713 1.00 26.98 90 GLN A CA 1
ATOM 808 C C . GLN A 1 89 ? 8.789 -26.573 3.642 1.00 23.47 90 GLN A C 1
ATOM 809 O O . GLN A 1 89 ? 9.080 -25.496 4.168 1.00 24.92 90 GLN A O 1
ATOM 815 N N . GLY A 1 90 ? 7.580 -27.150 3.833 1.00 20.75 91 GLY A N 1
ATOM 816 C CA . GLY A 1 90 ? 6.606 -26.599 4.771 1.00 19.40 91 GLY A CA 1
ATOM 817 C C . GLY A 1 90 ? 5.606 -25.652 4.165 1.00 18.21 91 GLY A C 1
ATOM 818 O O . GLY A 1 90 ? 4.792 -25.119 4.929 1.00 17.90 91 GLY A O 1
ATOM 819 N N . ILE A 1 91 ? 5.630 -25.443 2.845 1.00 17.69 92 ILE A N 1
ATOM 820 C CA . ILE A 1 91 ? 4.636 -24.545 2.283 1.00 16.72 92 ILE A CA 1
ATOM 821 C C . ILE A 1 91 ? 3.250 -25.094 2.398 1.00 16.13 92 ILE A C 1
ATOM 822 O O . ILE A 1 91 ? 2.319 -24.357 2.780 1.00 16.59 92 ILE A O 1
ATOM 827 N N . GLY A 1 92 ? 3.023 -26.381 2.095 1.00 16.26 93 GLY A N 1
ATOM 828 C CA . GLY A 1 92 ? 1.739 -26.974 2.268 1.00 16.15 93 GLY A CA 1
ATOM 829 C C . GLY A 1 92 ? 1.157 -26.761 3.683 1.00 15.98 93 GLY A C 1
ATOM 830 O O . GLY A 1 92 ? -0.010 -26.363 3.879 1.00 15.88 93 GLY A O 1
ATOM 831 N N . ARG A 1 93 ? 2.036 -27.009 4.675 1.00 16.02 94 ARG A N 1
ATOM 832 C CA . ARG A 1 93 ? 1.628 -26.783 6.071 1.00 16.58 94 ARG A CA 1
ATOM 833 C C . ARG A 1 93 ? 1.233 -25.307 6.305 1.00 16.79 94 ARG A C 1
ATOM 834 O O . ARG A 1 93 ? 0.211 -25.045 6.968 1.00 16.90 94 ARG A O 1
ATOM 842 N N . GLN A 1 94 ? 2.055 -24.351 5.822 1.00 16.56 95 GLN A N 1
ATOM 843 C CA . GLN A 1 94 ? 1.703 -22.991 6.011 1.00 17.42 95 GLN A CA 1
ATOM 844 C C . GLN A 1 94 ? 0.371 -22.614 5.361 1.00 16.92 95 GLN A C 1
ATOM 845 O O . GLN A 1 94 ? -0.403 -21.833 5.904 1.00 17.73 95 GLN A O 1
ATOM 851 N N . LEU A 1 95 ? 0.134 -23.153 4.165 1.00 16.25 96 LEU A N 1
ATOM 852 C CA . LEU A 1 95 ? -1.143 -22.925 3.486 1.00 16.33 96 LEU A CA 1
ATOM 853 C C . LEU A 1 95 ? -2.289 -23.410 4.356 1.00 15.98 96 LEU A C 1
ATOM 854 O O . LEU A 1 95 ? -3.332 -22.721 4.495 1.00 16.66 96 LEU A O 1
ATOM 859 N N . MET A 1 96 ? -2.132 -24.599 4.948 1.00 15.61 97 MET A N 1
ATOM 860 C CA . MET A 1 96 ? -3.166 -25.122 5.803 1.00 16.34 97 MET A CA 1
ATOM 861 C C . MET A 1 96 ? -3.312 -24.323 7.093 1.00 15.93 97 MET A C 1
ATOM 862 O O . MET A 1 96 ? -4.452 -24.247 7.573 1.00 16.48 97 MET A O 1
ATOM 867 N N . LEU A 1 97 ? -2.256 -23.830 7.676 1.00 16.13 98 LEU A N 1
ATOM 868 C CA . LEU A 1 97 ? -2.422 -23.042 8.918 1.00 16.49 98 LEU A CA 1
ATOM 869 C C . LEU A 1 97 ? -3.162 -21.749 8.607 1.00 17.13 98 LEU A C 1
ATOM 870 O O . LEU A 1 97 ? -4.019 -21.342 9.402 1.00 18.02 98 LEU A O 1
ATOM 875 N N A GLN A 1 98 ? -2.882 -21.123 7.455 0.50 17.33 99 GLN A N 1
ATOM 876 N N B GLN A 1 98 ? -2.881 -21.123 7.457 0.50 17.32 99 GLN A N 1
ATOM 877 C CA A GLN A 1 98 ? -3.651 -19.926 7.071 0.50 18.97 99 GLN A CA 1
ATOM 878 C CA B GLN A 1 98 ? -3.625 -19.905 7.122 0.50 19.12 99 GLN A CA 1
ATOM 879 C C A GLN A 1 98 ? -5.108 -20.285 6.829 0.50 17.77 99 GLN A C 1
ATOM 880 C C B GLN A 1 98 ? -5.098 -20.273 6.815 0.50 17.72 99 GLN A C 1
ATOM 881 O O A GLN A 1 98 ? -6.027 -19.502 7.157 0.50 19.98 99 GLN A O 1
ATOM 882 O O B GLN A 1 98 ? -6.023 -19.500 7.151 0.50 20.00 99 GLN A O 1
ATOM 893 N N . THR A 1 99 ? -5.339 -21.435 6.208 1.00 16.82 100 THR A N 1
ATOM 894 C CA . THR A 1 99 ? -6.649 -21.923 5.991 1.00 16.40 100 THR A CA 1
ATOM 895 C C . THR A 1 99 ? -7.449 -22.176 7.340 1.00 16.39 100 THR A C 1
ATOM 896 O O . THR A 1 99 ? -8.602 -21.747 7.455 1.00 16.63 100 THR A O 1
ATOM 900 N N . ASN A 1 100 ? -6.739 -22.775 8.289 1.00 15.14 101 ASN A N 1
ATOM 901 C CA . ASN A 1 100 ? -7.387 -22.981 9.584 1.00 16.05 101 ASN A CA 1
ATOM 902 C C . ASN A 1 100 ? -7.829 -21.646 10.226 1.00 16.49 101 ASN A C 1
ATOM 903 O O . ASN A 1 100 ? -8.854 -21.515 10.825 1.00 18.21 101 ASN A O 1
ATOM 908 N N . LYS A 1 101 ? -6.934 -20.637 10.055 1.00 17.21 102 LYS A N 1
ATOM 909 C CA . LYS A 1 101 ? -7.318 -19.298 10.624 1.00 20.09 102 LYS A CA 1
ATOM 910 C C . LYS A 1 101 ? -8.509 -18.726 9.932 1.00 18.59 102 LYS A C 1
ATOM 911 O O . LYS A 1 101 ? -9.397 -18.128 10.603 1.00 19.90 102 LYS A O 1
ATOM 917 N N . ILE A 1 102 ? -8.648 -18.889 8.618 1.00 17.73 103 ILE A N 1
ATOM 918 C CA . ILE A 1 102 ? -9.871 -18.437 7.945 1.00 17.91 103 ILE A CA 1
ATOM 919 C C . ILE A 1 102 ? -11.097 -19.180 8.465 1.00 17.76 103 ILE A C 1
ATOM 920 O O . ILE A 1 102 ? -12.153 -18.559 8.696 1.00 19.50 103 ILE A O 1
ATOM 925 N N . ILE A 1 103 ? -10.970 -20.511 8.600 1.00 17.92 104 ILE A N 1
ATOM 926 C CA . ILE A 1 103 ? -12.076 -21.253 9.094 1.00 18.62 104 ILE A CA 1
ATOM 927 C C . ILE A 1 103 ? -12.474 -20.775 10.499 1.00 18.75 104 ILE A C 1
ATOM 928 O O . ILE A 1 103 ? -13.658 -20.569 10.761 1.00 21.12 104 ILE A O 1
ATOM 933 N N . ALA A 1 104 ? -11.499 -20.588 11.348 1.00 19.01 105 ALA A N 1
ATOM 934 C CA . ALA A 1 104 ? -11.818 -20.147 12.719 1.00 20.71 105 ALA A CA 1
ATOM 935 C C . ALA A 1 104 ? -12.522 -18.768 12.714 1.00 20.89 105 ALA A C 1
ATOM 936 O O . ALA A 1 104 ? -13.383 -18.538 13.585 1.00 25.83 105 ALA A O 1
ATOM 938 N N A SER A 1 105 ? -12.180 -17.853 11.777 0.50 21.71 106 SER A N 1
ATOM 939 N N B SER A 1 105 ? -12.185 -17.869 11.767 0.50 21.97 106 SER A N 1
ATOM 940 C CA A SER A 1 105 ? -12.817 -16.497 11.761 0.50 23.55 106 SER A CA 1
ATOM 941 C CA B SER A 1 105 ? -12.808 -16.518 11.708 0.50 23.19 106 SER A CA 1
ATOM 942 C C A SER A 1 105 ? -14.187 -16.491 11.084 0.50 23.08 106 SER A C 1
ATOM 943 C C B SER A 1 105 ? -14.186 -16.507 11.089 0.50 23.19 106 SER A C 1
ATOM 944 O O A SER A 1 105 ? -14.980 -15.571 11.287 0.50 28.38 106 SER A O 1
ATOM 945 O O B SER A 1 105 ? -14.968 -15.589 11.306 0.50 28.68 106 SER A O 1
ATOM 950 N N . CYS A 1 106 ? -14.487 -17.556 10.296 1.00 19.25 107 CYS A N 1
ATOM 951 C CA . CYS A 1 106 ? -15.638 -17.462 9.436 1.00 20.84 107 CYS A CA 1
ATOM 952 C C . CYS A 1 106 ? -16.679 -18.533 9.546 1.00 19.70 107 CYS A C 1
ATOM 953 O O . CYS A 1 106 ? -17.808 -18.238 9.167 1.00 21.62 107 CYS A O 1
ATOM 956 N N . TYR A 1 107 ? -16.330 -19.757 9.865 1.00 18.24 108 TYR A N 1
ATOM 957 C CA . TYR A 1 107 ? -17.208 -20.894 9.701 1.00 16.76 108 TYR A CA 1
ATOM 958 C C . TYR A 1 107 ? -17.308 -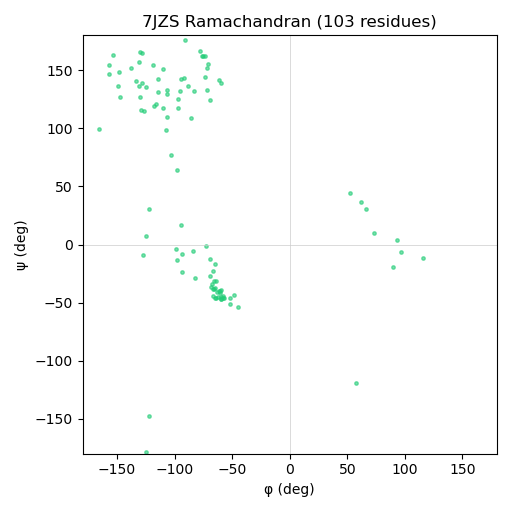21.700 10.969 1.00 18.25 108 TYR A C 1
ATOM 959 O O . TYR A 1 107 ? -16.444 -21.578 11.875 1.00 22.00 108 TYR A O 1
ATOM 968 N N . GLN A 1 108 ? -18.279 -22.571 11.080 1.00 17.58 109 GLN A N 1
ATOM 969 C CA . GLN A 1 108 ? -18.385 -23.481 12.218 1.00 18.07 109 GLN A CA 1
ATOM 970 C C . GLN A 1 108 ? -17.531 -24.713 12.087 1.00 19.41 109 GLN A C 1
ATOM 971 O O . GLN A 1 108 ? -17.126 -25.317 13.085 1.00 22.10 109 GLN A O 1
ATOM 977 N N . LEU A 1 109 ? -17.273 -25.148 10.848 1.00 17.10 110 LEU A N 1
ATOM 978 C CA . LEU A 1 109 ? -16.603 -26.395 10.622 1.00 16.60 110 LEU A CA 1
ATOM 979 C C . LEU A 1 109 ? -15.808 -26.313 9.353 1.00 16.25 110 LEU A C 1
ATOM 980 O O . LEU A 1 109 ? -16.358 -25.828 8.338 1.00 17.41 110 LEU A O 1
ATOM 985 N N . GLY A 1 110 ? -14.582 -26.813 9.336 1.00 16.27 111 GLY A N 1
ATOM 986 C CA . GLY A 1 110 ? -13.862 -27.063 8.107 1.00 15.38 111 GLY A CA 1
ATOM 987 C C . GLY A 1 110 ? -14.045 -28.470 7.679 1.00 15.27 111 GLY A C 1
ATOM 988 O O . GLY A 1 110 ? -14.110 -29.378 8.498 1.00 15.94 111 GLY A O 1
ATOM 989 N N . LEU A 1 111 ? -14.166 -28.706 6.329 1.00 15.34 112 LEU A N 1
ATOM 990 C CA . LEU A 1 111 ? -14.237 -30.064 5.775 1.00 15.22 112 LEU A CA 1
ATOM 991 C C . LEU A 1 111 ? -13.374 -30.135 4.524 1.00 14.52 112 LEU A C 1
ATOM 992 O O . LEU A 1 111 ? -13.194 -29.112 3.842 1.00 15.64 112 LEU A O 1
ATOM 997 N N . LEU A 1 112 ? -12.880 -31.343 4.281 1.00 15.66 113 LEU A N 1
ATOM 998 C CA . LEU A 1 112 ? -12.112 -31.556 3.052 1.00 16.38 113 LEU A CA 1
ATOM 999 C C . LEU A 1 112 ? -12.154 -33.037 2.760 1.00 17.28 113 LEU A C 1
ATOM 1000 O O . LEU A 1 112 ? -12.513 -33.877 3.598 1.00 18.49 113 LEU A O 1
ATOM 1005 N N A SER A 1 113 ? -11.724 -33.384 1.545 0.50 17.77 114 SER A N 1
ATOM 1006 N N B SER A 1 113 ? -11.777 -33.428 1.542 0.50 17.76 114 SER A N 1
ATOM 1007 C CA A SER A 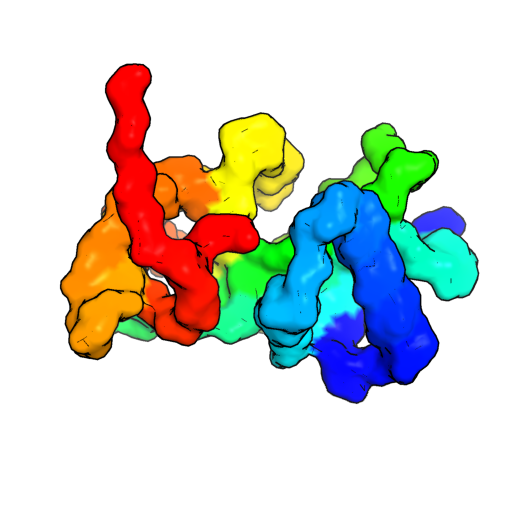1 113 ? -11.653 -34.747 1.070 0.50 21.14 114 SER A CA 1
ATOM 1008 C CA B SER A 1 113 ? -11.640 -34.840 1.207 0.50 20.69 114 SER A CA 1
ATOM 1009 C C A SER A 1 113 ? -10.192 -35.086 0.853 0.50 22.67 114 SER A C 1
ATOM 1010 C C B SER A 1 113 ? -10.203 -35.087 0.902 0.50 22.24 114 SER A C 1
ATOM 1011 O O A SER A 1 113 ? -9.497 -34.367 0.093 0.50 25.76 114 SER A O 1
ATOM 1012 O O B SER A 1 113 ? -9.564 -34.350 0.109 0.50 25.43 114 SER A O 1
ATOM 1017 N N . ALA A 1 114 ? -9.719 -36.161 1.473 1.00 24.78 115 ALA A N 1
ATOM 1018 C CA . ALA A 1 114 ? -8.330 -36.588 1.236 1.00 30.91 115 ALA A CA 1
ATOM 1019 C C . ALA A 1 114 ? -8.131 -38.061 0.952 1.00 31.73 115 ALA A C 1
ATOM 1020 O O . ALA A 1 114 ? -8.735 -38.773 1.607 1.00 36.30 115 ALA A O 1
ATOM 1022 N N . SER A 1 115 ? -7.118 -38.459 0.161 1.00 45.72 116 SER A N 1
ATOM 1023 C CA . SER A 1 115 ? -6.750 -39.883 0.072 1.00 44.23 116 SER A CA 1
ATOM 1024 C C . SER A 1 115 ? -6.028 -40.300 1.361 1.00 63.36 116 SER A C 1
ATOM 1025 O O . SER A 1 115 ? -5.559 -39.456 2.069 1.00 50.67 116 SER A O 1
ATOM 1028 N N . ASP A 1 116 ? -5.923 -41.581 1.649 1.00 51.79 117 ASP A N 1
ATOM 1029 C CA . ASP A 1 116 ? -5.183 -42.151 2.775 1.00 50.15 117 ASP A CA 1
ATOM 1030 C C . ASP A 1 116 ? -3.807 -41.557 2.978 1.00 46.97 117 ASP A C 1
ATOM 1031 O O . ASP A 1 116 ? -3.596 -40.973 4.031 1.00 43.46 117 ASP A O 1
ATOM 1036 N N . ASP A 1 117 ? -2.958 -41.542 1.955 1.00 55.00 118 ASP A N 1
ATOM 1037 C CA . ASP A 1 117 ? -1.657 -40.881 2.110 1.00 48.57 118 ASP A CA 1
ATOM 1038 C C . ASP A 1 117 ? -1.736 -39.388 2.341 1.00 55.58 118 ASP A C 1
ATOM 1039 O O . ASP A 1 117 ? -0.906 -38.776 3.118 1.00 48.25 118 ASP A O 1
ATOM 1044 N N . GLY A 1 118 ? -2.790 -38.804 1.750 1.00 44.80 119 GLY A N 1
ATOM 1045 C CA . GLY A 1 118 ? -2.927 -37.382 1.678 1.00 51.51 119 GLY A CA 1
ATOM 1046 C C . GLY A 1 118 ? -3.197 -36.876 3.136 1.00 70.80 119 GLY A C 1
ATOM 1047 O O . GLY A 1 118 ? -3.169 -35.623 3.483 1.00 108.04 119 GLY A O 1
ATOM 1048 N N . GLN A 1 119 ? -3.811 -37.829 3.937 1.00 32.09 120 GLN A N 1
ATOM 1049 C CA . GLN A 1 119 ? -4.356 -37.346 5.202 1.00 33.45 120 GLN A CA 1
ATOM 1050 C C . GLN A 1 119 ? -3.314 -36.841 6.241 1.00 30.02 120 GLN A C 1
ATOM 1051 O O . GLN A 1 119 ? -3.654 -36.013 7.100 1.00 30.24 120 GLN A O 1
ATOM 1057 N N . LYS A 1 120 ? -2.064 -37.306 6.124 1.00 34.58 121 LYS A N 1
ATOM 1058 C CA . LYS A 1 120 ? -1.054 -37.013 7.151 1.00 33.46 121 LYS A CA 1
ATOM 1059 C C . LYS A 1 120 ? -0.832 -35.492 7.303 1.00 31.59 121 LYS A C 1
ATOM 1060 O O . LYS A 1 120 ? -0.685 -34.994 8.453 1.00 31.51 121 LYS A O 1
ATOM 1063 N N . LEU A 1 121 ? -0.668 -34.793 6.171 1.00 30.69 122 LEU A N 1
ATOM 1064 C CA . LEU A 1 121 ? -0.498 -33.316 6.208 1.00 30.13 122 LEU A CA 1
ATOM 1065 C C . LEU A 1 121 ? -1.609 -32.680 7.012 1.00 22.94 122 LEU A C 1
ATOM 1066 O O . LEU A 1 121 ? -1.353 -31.850 7.907 1.00 23.53 122 LEU A O 1
ATOM 1071 N N . TYR A 1 122 ? -2.848 -33.011 6.702 1.00 22.06 123 TYR A N 1
ATOM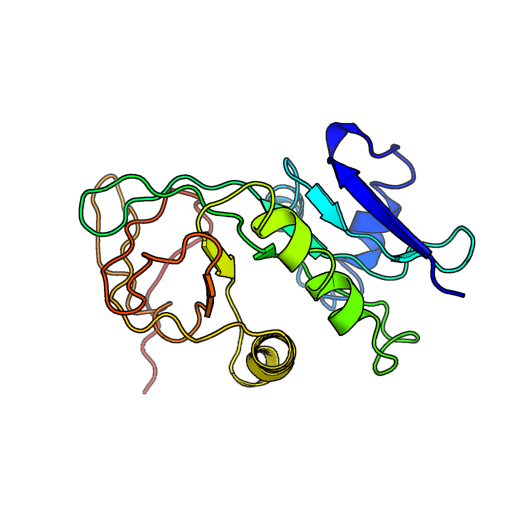 1072 C CA . TYR A 1 122 ? -3.963 -32.410 7.377 1.00 19.54 123 TYR A CA 1
ATOM 1073 C C . TYR A 1 122 ? -4.032 -32.800 8.876 1.00 19.00 123 TYR A C 1
ATOM 1074 O O . TYR A 1 122 ? -4.314 -31.999 9.763 1.00 19.09 123 TYR A O 1
ATOM 1083 N N . HIS A 1 123 ? -3.707 -34.056 9.177 1.00 21.53 124 HIS A N 1
ATOM 1084 C CA . HIS A 1 123 ? -3.750 -34.516 10.508 1.00 23.94 124 HIS A CA 1
ATOM 1085 C C . HIS A 1 123 ? -2.662 -33.774 11.375 1.00 21.81 124 HIS A C 1
ATOM 1086 O O . HIS A 1 123 ? -2.912 -33.487 12.552 1.00 25.04 124 HIS A O 1
ATOM 1093 N N . SER A 1 124 ? -1.535 -33.390 10.757 1.00 24.37 125 SER A N 1
ATOM 1094 C CA . SER A 1 124 ? -0.450 -32.650 11.419 1.00 24.06 125 SER A CA 1
ATOM 1095 C C . SER A 1 124 ? -0.828 -31.227 11.782 1.00 24.21 125 SER A C 1
ATOM 1096 O O . SER A 1 124 ? -0.136 -30.604 12.566 1.00 29.07 125 SER A O 1
ATOM 1099 N N . VAL A 1 125 ? -1.940 -30.732 11.265 1.00 19.69 126 VAL A N 1
ATOM 1100 C CA . VAL A 1 125 ? -2.478 -29.435 11.583 1.00 18.54 126 VAL A CA 1
ATOM 1101 C C . VAL A 1 125 ? -3.916 -29.573 12.129 1.00 17.32 126 VAL A C 1
ATOM 1102 O O . VAL A 1 125 ? -4.719 -28.654 12.017 1.00 17.55 126 VAL A O 1
ATOM 1106 N N . GLY A 1 126 ? -4.215 -30.681 12.804 1.00 18.23 127 GLY A N 1
ATOM 1107 C CA . GLY A 1 126 ? -5.393 -30.783 13.661 1.00 18.15 127 GLY A CA 1
ATOM 1108 C C . GLY A 1 126 ? -6.609 -31.416 13.062 1.00 18.01 127 GLY A C 1
ATOM 1109 O O . GLY A 1 126 ? -7.646 -31.576 13.730 1.00 20.14 127 GLY A O 1
ATOM 1110 N N . TRP A 1 127 ? -6.587 -31.722 11.737 1.00 17.04 128 TRP A N 1
ATOM 1111 C CA . TRP A 1 127 ? -7.782 -32.286 11.088 1.00 16.87 128 TRP A CA 1
ATOM 1112 C C . TRP A 1 127 ? -7.968 -33.728 11.549 1.00 18.24 128 TRP A C 1
ATOM 1113 O O . TRP A 1 127 ? -6.999 -34.456 11.783 1.00 19.97 128 TRP A O 1
ATOM 1124 N N . GLN A 1 128 ? -9.216 -34.165 11.544 1.00 19.59 129 GLN A N 1
ATOM 1125 C CA . GLN A 1 128 ? -9.556 -35.554 11.940 1.00 20.52 129 GLN A CA 1
ATOM 1126 C C . GLN A 1 128 ? -10.567 -36.108 10.999 1.00 19.50 129 GLN A C 1
ATOM 1127 O O . GLN A 1 128 ? -11.412 -35.414 10.493 1.00 19.69 129 GLN A O 1
ATOM 1133 N N A ILE A 1 129 ? -10.498 -37.412 10.769 0.50 20.74 130 ILE A N 1
ATOM 1134 N N B ILE A 1 129 ? -10.522 -37.420 10.762 0.50 20.70 130 ILE A N 1
ATOM 1135 C CA A ILE A 1 129 ? -11.506 -38.120 10.011 0.50 21.35 130 ILE A CA 1
ATOM 1136 C CA B ILE A 1 129 ? -11.492 -38.075 9.877 0.50 20.75 130 ILE A CA 1
ATOM 1137 C C A ILE A 1 129 ? -12.926 -37.893 10.564 0.50 20.41 130 ILE A C 1
ATOM 1138 C C B ILE A 1 129 ? -12.897 -37.925 10.503 0.50 20.12 130 ILE A C 1
ATOM 1139 O O A ILE A 1 129 ? -13.167 -37.987 11.781 0.50 21.70 130 ILE A O 1
ATOM 1140 O O B ILE A 1 129 ? -13.086 -38.051 11.710 0.50 22.04 130 ILE A O 1
ATOM 1149 N N . TRP A 1 130 ? -13.877 -37.511 9.675 1.00 19.97 131 TRP A N 1
ATOM 1150 C CA . TRP A 1 130 ? -15.296 -37.422 10.096 1.00 19.64 131 TRP A CA 1
ATOM 1151 C C . TRP A 1 130 ? -15.748 -38.859 10.300 1.00 23.18 131 TRP A C 1
ATOM 1152 O O . TRP A 1 130 ? -15.708 -39.664 9.342 1.00 24.97 131 TRP A O 1
ATOM 1163 N N . LYS A 1 131 ? -16.268 -39.173 11.456 1.00 22.80 132 LYS A N 1
ATOM 1164 C CA . LYS A 1 131 ? -16.680 -40.590 11.792 1.00 25.78 132 LYS A CA 1
ATOM 1165 C C . LYS A 1 131 ? -18.112 -40.860 11.513 1.00 26.10 132 LYS A C 1
ATOM 1166 O O . LYS A 1 131 ? -18.488 -42.051 11.382 1.00 27.60 132 LYS A O 1
ATOM 1172 N N . GLY A 1 132 ? -18.949 -39.823 11.490 1.00 23.35 133 GLY A N 1
ATOM 1173 C CA . GLY A 1 132 ? -20.377 -40.014 11.277 1.00 24.38 133 GLY A CA 1
ATOM 1174 C C . GLY A 1 132 ? -20.728 -40.321 9.834 1.00 24.01 133 GLY A C 1
ATOM 1175 O O . GLY A 1 132 ? -19.920 -40.315 8.923 1.00 23.44 133 GLY A O 1
ATOM 1176 N N A LYS A 1 133 ? -22.016 -40.540 9.628 0.50 23.71 134 LYS A N 1
ATOM 1177 N N B LYS A 1 133 ? -22.019 -40.507 9.624 0.50 23.90 134 LYS A N 1
ATOM 1178 C CA A LYS A 1 133 ? -22.530 -40.776 8.297 0.50 23.18 134 LYS A CA 1
ATOM 1179 C CA B LYS A 1 133 ? -22.530 -40.778 8.301 0.50 23.25 134 LYS A CA 1
ATOM 1180 C C A LYS A 1 133 ? -22.482 -39.494 7.466 0.50 20.89 134 LYS A C 1
ATOM 1181 C C B LYS A 1 133 ? -22.490 -39.501 7.459 0.50 21.11 134 LYS A C 1
ATOM 1182 O O A LYS A 1 133 ? -22.631 -38.356 8.023 0.50 23.45 134 LYS A O 1
ATOM 1183 O O B LYS A 1 133 ? -22.633 -38.368 7.999 0.50 23.62 134 LYS A O 1
ATOM 1194 N N . LEU A 1 134 ? -22.389 -39.679 6.157 1.00 20.85 135 LEU A N 1
ATOM 1195 C CA . LEU A 1 134 ? -22.467 -38.566 5.205 1.00 20.33 135 LEU A CA 1
ATOM 1196 C C . LEU A 1 134 ? -23.613 -38.801 4.266 1.00 21.62 135 LEU A C 1
ATOM 1197 O O . LEU A 1 134 ? -23.838 -39.937 3.828 1.00 22.71 135 LEU A O 1
ATOM 1202 N N . PHE A 1 135 ? -24.338 -37.772 3.903 1.00 20.47 136 PHE A N 1
ATOM 1203 C CA . PHE A 1 135 ? -25.471 -37.839 2.999 1.00 20.94 136 PHE A CA 1
ATOM 1204 C C . PHE A 1 135 ? -25.386 -36.808 1.881 1.00 21.26 136 PHE A C 1
ATOM 1205 O O . PHE A 1 135 ? -25.002 -35.627 2.170 1.00 22.70 136 PHE A O 1
ATOM 1213 N N A GLU A 1 136 ? -25.731 -37.195 0.645 0.50 21.63 137 GLU A N 1
ATOM 1214 N N B GLU A 1 136 ? -25.793 -37.183 0.679 0.50 20.97 137 GLU A N 1
ATOM 1215 C CA A GLU A 1 136 ? -25.708 -36.302 -0.457 0.50 24.10 137 GLU A CA 1
ATOM 1216 C CA B GLU A 1 136 ? -25.763 -36.305 -0.408 0.50 23.58 137 GLU A CA 1
ATOM 1217 C C A GLU A 1 136 ? -27.054 -36.371 -1.136 0.50 23.80 137 GLU A C 1
ATOM 1218 C C B GLU A 1 136 ? -27.046 -36.385 -1.173 0.50 22.74 137 GLU A C 1
ATOM 1219 O O A GLU A 1 136 ? -27.808 -37.380 -1.000 0.50 28.29 137 GLU A O 1
ATOM 1220 O O B GLU A 1 136 ? -27.738 -37.417 -1.156 0.50 25.10 137 GLU A O 1
ATOM 1231 N N . LEU A 1 137 ? -27.371 -35.316 -1.882 1.00 24.36 138 LEU A N 1
ATOM 1232 C CA . LEU A 1 137 ? -28.593 -35.317 -2.676 1.00 26.36 138 LEU A CA 1
ATOM 1233 C C . LEU A 1 137 ? -28.394 -36.088 -3.988 1.00 29.08 138 LEU A C 1
ATOM 1234 O O . LEU A 1 137 ? -27.405 -35.735 -4.775 1.00 29.50 138 LEU A O 1
ATOM 1239 N N . LYS A 1 138 ? -29.293 -37.024 -4.283 1.00 3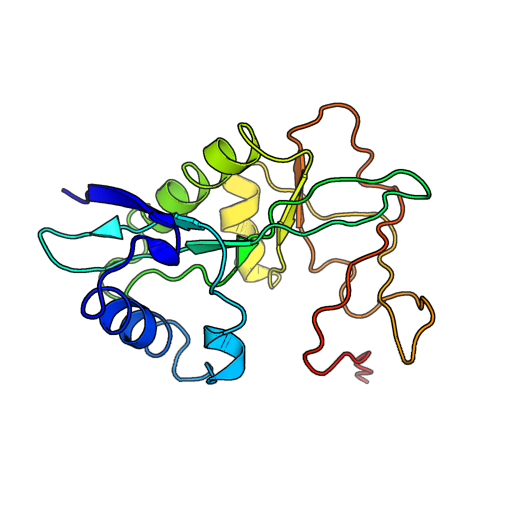2.61 139 LYS A N 1
ATOM 1240 C CA . LYS A 1 138 ? -29.304 -37.683 -5.578 1.00 30.65 139 LYS A CA 1
ATOM 1241 C C . LYS A 1 138 ? -30.722 -37.681 -6.132 1.00 36.14 139 LYS A C 1
ATOM 1242 O O . LYS A 1 138 ? -31.656 -38.121 -5.449 1.00 41.53 139 LYS A O 1
ATOM 1246 N N A GLN A 1 139 ? -30.878 -37.130 -7.347 0.50 44.34 140 GLN A N 1
ATOM 1247 N N B GLN A 1 139 ? -30.885 -37.030 -7.284 0.50 42.92 140 GLN A N 1
ATOM 1248 C CA A GLN A 1 139 ? -32.221 -36.780 -7.936 0.50 41.88 140 GLN A CA 1
ATOM 1249 C CA B GLN A 1 139 ? -32.206 -36.941 -7.915 0.50 47.44 140 GLN A CA 1
ATOM 1250 C C A GLN A 1 139 ? -33.190 -36.283 -6.895 0.50 46.51 140 GLN A C 1
ATOM 1251 C C B GLN A 1 139 ? -33.214 -36.270 -6.950 0.50 50.13 140 GLN A C 1
ATOM 1252 O O A GLN A 1 139 ? -34.322 -36.791 -6.746 0.50 60.75 140 GLN A O 1
ATOM 1253 O O B GLN A 1 139 ? -34.416 -36.635 -6.922 0.50 65.87 140 GLN A O 1
ATOM 1264 N N . GLY A 1 140 ? -32.723 -35.287 -6.178 1.00 46.21 141 GLY A N 1
ATOM 1265 C CA . GLY A 1 140 ? -33.559 -34.516 -5.240 1.00 46.38 141 GLY A CA 1
ATOM 1266 C C . GLY A 1 140 ? -33.842 -35.082 -3.868 1.00 37.59 141 GLY A C 1
ATOM 1267 O O . GLY A 1 140 ? -34.558 -34.433 -3.102 1.00 36.69 141 GLY A O 1
ATOM 1268 N N A SER A 1 141 ? -33.227 -36.227 -3.530 0.50 34.12 142 SER A N 1
ATOM 1269 N N B SER A 1 141 ? -33.184 -36.198 -3.528 0.50 34.06 142 SER A N 1
ATOM 1270 C CA A SER A 1 141 ? -33.460 -36.851 -2.234 0.50 32.64 142 SER A CA 1
ATOM 1271 C CA B SER A 1 141 ? -33.430 -36.854 -2.266 0.50 32.88 142 SER A CA 1
ATOM 1272 C C A SER A 1 141 ? -32.120 -37.237 -1.603 0.50 27.68 142 SER A C 1
ATOM 1273 C C B SER A 1 141 ? -32.105 -37.214 -1.592 0.50 27.80 142 SER A C 1
ATOM 1274 O O A SER A 1 141 ? -31.222 -37.670 -2.352 0.50 30.30 142 SER A O 1
ATOM 1275 O O B SER A 1 141 ? -31.197 -37.627 -2.289 0.50 31.42 142 SER A O 1
ATOM 1280 N N . TYR A 1 142 ? -32.040 -37.178 -0.278 1.00 27.23 143 TYR A N 1
ATOM 1281 C CA . TYR A 1 142 ? -30.799 -37.538 0.406 1.00 25.81 143 TYR A CA 1
ATOM 1282 C C . TYR A 1 142 ? -30.593 -39.070 0.393 1.00 30.08 143 TYR A C 1
ATOM 1283 O O . TYR A 1 142 ? -31.516 -39.868 0.696 1.00 35.82 143 TYR A O 1
ATOM 1292 N N A ILE A 1 143 ? -29.381 -39.485 0.065 0.33 28.96 144 ILE A N 1
ATOM 1293 N N B ILE A 1 143 ? -29.373 -39.481 0.048 0.33 28.76 144 ILE A N 1
ATOM 1294 N N C ILE A 1 143 ? -29.362 -39.471 0.106 0.34 28.85 144 ILE A N 1
ATOM 1295 C CA A ILE A 1 143 ? -28.972 -40.883 0.199 0.33 28.18 144 ILE A CA 1
ATOM 1296 C CA B ILE A 1 143 ? -28.931 -40.885 0.141 0.33 28.76 144 ILE A CA 1
ATOM 1297 C CA C ILE A 1 143 ? -28.942 -40.868 0.145 0.34 28.95 144 ILE A CA 1
ATOM 1298 C C A ILE A 1 143 ? -27.588 -40.895 0.831 0.33 25.16 144 ILE A C 1
ATOM 1299 C C B ILE A 1 143 ? -27.551 -40.892 0.807 0.33 26.99 144 ILE A C 1
ATOM 1300 C C C ILE A 1 143 ? -27.570 -40.894 0.818 0.34 27.03 144 ILE A C 1
ATOM 1301 O O A ILE A 1 143 ? -26.781 -39.956 0.683 0.33 24.32 144 ILE A O 1
ATOM 1302 O O B ILE A 1 143 ? -26.711 -39.949 0.659 0.33 24.48 144 ILE A O 1
ATOM 1303 O O C ILE A 1 143 ? -26.760 -39.957 0.686 0.34 24.68 144 ILE A O 1
ATOM 1316 N N . ARG A 1 144 ? -27.305 -41.939 1.593 1.00 25.34 145 ARG A N 1
ATOM 1317 C CA . ARG A 1 144 ? -26.004 -42.012 2.297 1.00 24.13 145 ARG A CA 1
ATOM 1318 C C . ARG A 1 144 ? -24.839 -42.128 1.270 1.00 24.31 145 ARG A C 1
ATOM 1319 O O . ARG A 1 144 ? -24.904 -42.971 0.413 1.00 26.19 145 ARG A O 1
ATOM 1327 N N A SER A 1 145 ? -23.787 -41.354 1.505 0.50 24.13 146 SER A N 1
ATOM 1328 N N B SER A 1 145 ? -23.789 -41.342 1.481 0.50 24.02 146 SER A N 1
ATOM 1329 C CA A SER A 1 145 ? -22.654 -41.339 0.656 0.50 24.59 146 SER A CA 1
ATOM 1330 C CA B SER A 1 145 ? -22.633 -41.337 0.655 0.50 25.69 146 SER A CA 1
ATOM 1331 C C A SER A 1 145 ? -21.628 -42.325 1.245 0.50 23.68 146 SER A C 1
ATOM 1332 C C B SER A 1 145 ? -21.633 -42.281 1.221 0.50 25.13 146 SER A C 1
ATOM 1333 O O A SER A 1 145 ? -20.608 -41.911 1.786 0.50 29.09 146 SER A O 1
ATOM 1334 O O B SER A 1 145 ? -20.581 -41.856 1.710 0.50 28.87 146 SER A O 1
ATOM 1339 N N A ILE A 1 146 ? -21.875 -43.606 1.104 0.50 26.06 147 ILE A N 1
ATOM 1340 N N B ILE A 1 146 ? -21.915 -43.546 1.071 0.50 26.78 147 ILE A N 1
ATOM 1341 C CA A ILE A 1 146 ? -20.894 -44.548 1.620 0.50 35.51 147 ILE A CA 1
ATOM 1342 C CA B ILE A 1 146 ? -21.034 -44.529 1.661 0.50 33.58 147 ILE A CA 1
ATOM 1343 C C A ILE A 1 146 ? -19.532 -44.271 0.950 0.50 39.51 147 ILE A C 1
ATOM 1344 C C B ILE A 1 146 ? -19.642 -44.496 1.129 0.50 36.33 147 ILE A C 1
ATOM 1345 O O A ILE A 1 146 ? -18.444 -44.177 1.629 0.50 27.75 147 ILE A O 1
ATOM 1346 O O B ILE A 1 146 ? -18.718 -44.957 1.808 0.50 39.68 147 ILE A O 1
ATOM 1355 N N A GLU A 1 147 ? -19.505 -44.152 -0.365 0.50 33.80 148 GLU A N 1
ATOM 1356 N N B GLU A 1 147 ? -19.498 -44.124 -0.141 0.50 32.85 148 GLU A N 1
ATOM 1357 C CA A GLU A 1 147 ? -18.196 -43.928 -0.998 0.50 37.52 148 GLU A CA 1
ATOM 1358 C CA B GLU A 1 147 ? -18.171 -44.168 -0.759 0.50 37.58 148 GLU A CA 1
ATOM 1359 C C A GLU A 1 147 ? -17.226 -43.050 -0.219 0.50 48.65 148 GLU A C 1
ATOM 1360 C C B GLU A 1 147 ? -17.234 -42.930 -0.480 0.50 44.05 148 GLU A C 1
ATOM 1361 O O A GLU A 1 147 ? -16.038 -43.412 -0.030 0.50 46.97 148 GLU A O 1
ATOM 1362 O O B GLU A 1 147 ? -16.071 -42.920 -0.822 0.50 41.71 148 GLU A O 1
ATOM 1373 N N . GLU A 1 148 ? -17.732 -41.913 0.214 1.00 40.29 149 GLU A N 1
ATOM 1374 C CA . GLU A 1 148 ? -16.947 -40.832 0.703 1.00 37.74 149 GLU A CA 1
ATOM 1375 C C . GLU A 1 148 ? -16.589 -41.011 2.172 1.00 34.83 149 GLU A C 1
ATOM 1376 O O . GLU A 1 148 ? -15.678 -40.349 2.642 1.00 34.27 149 GLU A O 1
ATOM 1379 N N . GLU A 1 149 ? -17.368 -41.794 2.947 1.00 30.08 150 GLU A N 1
ATOM 1380 C CA . GLU A 1 149 ? -17.080 -41.922 4.353 1.00 27.73 150 GLU A CA 1
ATOM 1381 C C . GLU A 1 149 ? -15.660 -42.489 4.481 1.00 26.63 150 GLU A C 1
ATOM 1382 O O . GLU A 1 149 ? -15.335 -43.526 3.896 1.00 29.16 150 GLU A O 1
ATOM 1388 N N . GLY A 1 150 ? -14.907 -41.919 5.459 1.00 27.09 151 GLY A N 1
ATOM 1389 C CA . GLY A 1 150 ? -13.529 -42.236 5.692 1.00 27.29 151 GLY A CA 1
ATOM 1390 C C . GLY A 1 150 ? -12.577 -41.356 4.903 1.00 28.63 151 GLY A C 1
ATOM 1391 O O . GLY A 1 150 ? -11.461 -41.244 5.308 1.00 29.88 151 GLY A O 1
ATOM 1392 N N . GLY A 1 151 ? -13.038 -40.686 3.826 1.00 26.28 152 GLY A N 1
ATOM 1393 C CA . GLY A 1 151 ? -12.220 -39.833 3.001 1.00 28.24 152 GLY A CA 1
ATOM 1394 C C . GLY A 1 151 ? -12.390 -38.403 3.390 1.00 26.08 152 GLY A C 1
ATOM 1395 O O . GLY A 1 151 ? -11.523 -37.570 3.134 1.00 38.47 152 GLY A O 1
ATOM 1396 N N . VAL A 1 152 ? -13.368 -38.048 4.158 1.00 19.41 153 VAL A N 1
ATOM 1397 C CA . VAL A 1 152 ? -13.666 -36.668 4.591 1.00 18.37 153 VAL A CA 1
ATOM 1398 C C . VAL A 1 152 ? -13.050 -36.421 5.949 1.00 18.44 153 VAL A C 1
ATOM 1399 O O . VAL A 1 152 ? -13.198 -37.237 6.862 1.00 19.47 153 VAL A O 1
ATOM 1403 N N . MET A 1 153 ? -12.368 -35.303 6.073 1.00 16.77 154 MET A N 1
ATOM 1404 C CA . MET A 1 153 ? -11.792 -34.857 7.351 1.00 16.72 154 MET A CA 1
ATOM 1405 C C . MET A 1 153 ? -12.427 -33.537 7.677 1.00 16.23 154 MET A C 1
ATOM 1406 O O . MET A 1 153 ? -12.873 -32.757 6.846 1.00 16.88 154 MET A O 1
ATOM 1411 N N . GLY A 1 154 ? -12.440 -33.283 9.019 1.00 16.88 155 GLY A N 1
ATOM 1412 C CA . GLY A 1 154 ? -12.949 -32.059 9.531 1.00 17.08 155 GLY A CA 1
ATOM 1413 C C . GLY A 1 154 ? -12.048 -31.356 10.498 1.00 16.28 155 GLY A C 1
ATOM 1414 O O . GLY A 1 154 ? -11.108 -31.949 11.075 1.00 17.78 155 GLY A O 1
ATOM 1415 N N . TRP A 1 155 ? -12.351 -30.090 10.752 1.00 16.48 156 TRP A N 1
ATOM 1416 C CA . TRP A 1 155 ? -11.592 -29.226 11.701 1.00 16.90 156 TRP A CA 1
ATOM 1417 C C . TRP A 1 155 ? -12.610 -28.248 12.327 1.00 16.83 156 TRP A C 1
ATOM 1418 O O . TRP A 1 155 ? -13.323 -27.566 11.713 1.00 18.43 156 TRP A O 1
ATOM 1429 N N . LYS A 1 156 ? -12.569 -28.263 13.641 1.00 25.79 157 LYS A N 1
ATOM 1430 C CA . LYS A 1 156 ? -13.623 -27.810 14.518 1.00 38.82 157 LYS A CA 1
ATOM 1431 C C . LYS A 1 156 ? -13.163 -26.430 14.837 1.00 30.46 157 LYS A C 1
ATOM 1432 O O . LYS A 1 156 ? -12.169 -26.187 15.582 1.00 41.98 157 LYS A O 1
ATOM 1438 N N . ALA A 1 157 ? -14.084 -25.531 14.365 1.00 34.88 158 ALA A N 1
ATOM 1439 C CA . ALA A 1 157 ? -14.034 -24.147 14.922 1.00 41.96 158 ALA A CA 1
ATOM 1440 C C . ALA A 1 157 ? -15.042 -23.954 16.053 1.00 51.48 158 ALA A C 1
ATOM 1441 O O . ALA A 1 157 ? -14.687 -23.468 17.167 1.00 59.82 158 ALA A O 1
ATOM 1443 N N A ASP A 1 158 ? -16.282 -24.370 15.792 0.50 64.84 159 ASP A N 1
ATOM 1444 N N 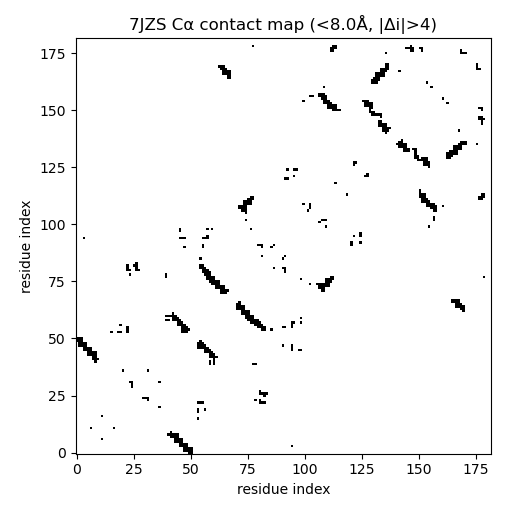B ASP A 1 158 ? -16.282 -24.374 15.796 0.50 65.71 159 ASP A N 1
ATOM 1445 C CA A ASP A 1 158 ? -17.352 -24.344 16.784 0.50 51.06 159 ASP A CA 1
ATOM 1446 C CA B ASP A 1 158 ? -17.424 -24.335 16.710 0.50 50.44 159 ASP A CA 1
ATOM 1447 C C A ASP A 1 158 ? -17.173 -25.540 17.713 0.50 60.25 159 ASP A C 1
ATOM 1448 C C B ASP A 1 158 ? -17.230 -25.530 17.707 0.50 60.37 159 ASP A C 1
ATOM 1449 O O A ASP A 1 158 ? -17.410 -26.679 17.283 0.50 46.35 159 ASP A O 1
ATOM 1450 O O B ASP A 1 158 ? -17.467 -26.675 17.293 0.50 46.48 159 ASP A O 1
ATOM 1459 N N . GLY A 1 159 ? -16.732 -25.306 18.939 1.00 65.58 160 GLY A N 1
ATOM 1460 C CA . GLY A 1 159 ? -16.433 -26.405 19.854 1.00 61.05 160 GLY A CA 1
ATOM 1461 C C . GLY A 1 159 ? -17.500 -27.458 20.077 1.00 67.65 160 GLY A C 1
ATOM 1462 O O . GLY A 1 159 ? -17.145 -28.580 20.490 1.00 73.11 160 GLY A O 1
ATOM 1463 N N . GLU A 1 160 ? -18.783 -27.120 19.805 1.00 55.37 161 GLU A N 1
ATOM 1464 C CA . GLU A 1 160 ? -19.870 -28.099 19.863 1.00 51.28 161 GLU A CA 1
ATOM 1465 C C . GLU A 1 160 ? -20.132 -28.589 18.469 1.00 59.92 161 GLU A C 1
ATOM 1466 O O . GLU A 1 160 ? -21.155 -28.266 17.864 1.00 79.76 161 GLU A O 1
ATOM 1468 N N . VAL A 1 161 ? -19.148 -29.257 17.872 1.00 45.65 162 VAL A N 1
ATOM 1469 C CA . VAL A 1 161 ? -19.408 -30.138 16.695 1.00 36.90 162 VAL A CA 1
ATOM 1470 C C . VAL A 1 161 ? -19.044 -31.599 17.008 1.00 36.14 162 VAL A C 1
ATOM 1471 O O . VAL A 1 161 ? -17.883 -31.949 17.227 1.00 34.21 162 VAL A O 1
ATOM 1475 N N . ASP A 1 162 ? -20.056 -32.465 16.933 1.00 32.78 163 ASP A N 1
ATOM 1476 C CA . ASP A 1 162 ? -19.934 -33.895 17.148 1.00 32.36 163 ASP A CA 1
ATOM 1477 C C . ASP A 1 162 ? -19.523 -34.569 15.829 1.00 26.28 163 ASP A C 1
ATOM 1478 O O . ASP A 1 162 ? -20.365 -34.679 14.899 1.00 27.73 163 ASP A O 1
ATOM 1483 N N . PHE A 1 163 ? -18.288 -35.040 15.770 1.00 25.47 164 PHE A N 1
ATOM 1484 C CA . PHE A 1 163 ? -17.738 -35.689 14.566 1.00 24.80 164 PHE A CA 1
ATOM 1485 C C . PHE A 1 163 ? -18.331 -37.119 14.308 1.00 24.12 164 PHE A C 1
ATOM 1486 O O . PHE A 1 163 ? -18.037 -37.714 13.270 1.00 24.59 164 PHE A O 1
ATOM 1494 N N . THR A 1 164 ? -19.236 -37.571 15.239 1.00 25.87 165 THR A N 1
ATOM 1495 C CA . THR A 1 164 ? -19.931 -38.791 14.965 1.00 26.90 165 THR A CA 1
ATOM 1496 C C . THR A 1 164 ? -21.333 -38.572 14.414 1.00 25.99 165 THR A C 1
ATOM 1497 O O . THR A 1 164 ? -22.117 -39.505 14.130 1.00 28.51 165 THR A O 1
ATOM 1501 N N . ALA A 1 165 ? -21.773 -37.310 14.320 1.00 24.26 166 ALA A N 1
ATOM 1502 C CA . ALA A 1 165 ? -23.076 -36.961 13.839 1.00 24.26 166 ALA A CA 1
ATOM 1503 C C . ALA A 1 165 ? -23.147 -37.071 12.333 1.00 24.19 166 ALA A C 1
ATOM 1504 O O . ALA A 1 165 ? -22.136 -37.151 11.623 1.00 23.59 166 ALA A O 1
ATOM 1506 N N . SER A 1 166 ? -24.356 -37.125 11.804 1.00 24.41 167 SER A N 1
ATOM 1507 C CA . SER A 1 166 ? -24.608 -37.226 10.400 1.00 22.87 167 SER A CA 1
ATOM 1508 C C . SER A 1 166 ? -24.547 -35.852 9.755 1.00 22.48 167 SER A C 1
ATOM 1509 O O . SER A 1 166 ? -25.156 -34.892 10.227 1.00 25.99 167 SER A O 1
ATOM 1512 N N . LEU A 1 167 ? -23.806 -35.755 8.619 1.00 20.98 168 LEU A N 1
ATOM 1513 C CA . LEU A 1 167 ? -23.740 -34.522 7.815 1.00 19.85 168 LEU A CA 1
ATOM 1514 C C . LEU A 1 167 ? -24.521 -34.699 6.555 1.00 20.94 168 LEU A C 1
ATOM 1515 O O . LEU A 1 167 ? -24.315 -35.675 5.797 1.00 22.34 168 LEU A O 1
ATOM 1520 N N . TYR A 1 168 ? -25.343 -33.698 6.272 1.00 19.46 169 TYR A N 1
ATOM 1521 C CA . TYR A 1 168 ? -26.166 -33.640 5.093 1.00 20.46 169 TYR A CA 1
ATOM 1522 C C . TYR A 1 168 ? -25.619 -32.535 4.217 1.00 20.03 169 TYR A C 1
ATOM 1523 O O . TYR A 1 168 ? -25.739 -31.356 4.559 1.00 20.90 169 TYR A O 1
ATOM 1532 N N A CYS A 1 169 ? -24.970 -32.866 3.114 0.50 20.38 170 CYS A N 1
ATOM 1533 N N B CYS A 1 169 ? -24.973 -32.844 3.118 0.50 19.84 170 CYS A N 1
ATOM 1534 C CA A CYS A 1 169 ? -24.246 -31.917 2.254 0.50 20.07 170 CYS A CA 1
ATOM 1535 C CA B CYS A 1 169 ? -24.246 -31.850 2.353 0.50 22.02 170 CYS A CA 1
ATOM 1536 C C A CYS A 1 169 ? -25.130 -31.164 1.310 0.50 19.49 170 CYS A C 1
ATOM 1537 C C B CYS A 1 169 ? -25.123 -31.148 1.352 0.50 19.56 170 CYS A C 1
ATOM 1538 O O A CYS A 1 169 ? -26.155 -31.695 0.853 0.50 22.15 170 CYS A O 1
ATOM 1539 O O B CYS A 1 169 ? -26.151 -31.680 0.914 0.50 21.56 170 CYS A O 1
ATOM 1544 N N A ASP A 1 170 ? -24.737 -29.947 0.981 0.50 18.76 171 ASP A N 1
ATOM 1545 N N B ASP A 1 170 ? -24.724 -29.978 0.936 0.50 19.23 171 ASP A N 1
ATOM 1546 C CA A ASP A 1 170 ? -25.253 -29.221 -0.168 0.50 18.60 171 ASP A CA 1
ATOM 1547 C CA B ASP A 1 170 ? -25.342 -29.297 -0.172 0.50 19.49 171 ASP A CA 1
ATOM 1548 C C A ASP A 1 170 ? -24.813 -29.826 -1.501 0.50 17.25 171 ASP A C 1
ATOM 1549 C C B ASP A 1 170 ? -24.974 -29.994 -1.468 0.50 20.96 171 ASP A C 1
ATOM 1550 O O A ASP A 1 170 ? -23.827 -30.554 -1.568 0.50 18.10 171 ASP A O 1
ATOM 1551 O O B ASP A 1 170 ? -24.094 -30.864 -1.505 0.50 34.43 171 ASP A O 1
ATOM 1560 N N . PHE A 1 171 ? -25.620 -29.568 -2.538 1.00 20.18 172 PHE A N 1
ATOM 1561 C CA . PHE A 1 171 ? -25.402 -30.189 -3.837 1.00 20.78 172 PHE A CA 1
ATOM 1562 C C . PHE A 1 171 ? -24.246 -29.517 -4.598 1.00 22.30 172 PHE A C 1
ATOM 1563 O O . PHE A 1 171 ? -24.247 -28.341 -4.766 1.00 27.66 172 PHE A O 1
ATOM 1571 N N A ARG A 1 172 ? -23.313 -30.289 -5.058 0.50 29.54 173 ARG A N 1
ATOM 1572 N N B ARG A 1 172 ? -23.353 -30.310 -5.133 0.50 29.64 173 ARG A N 1
ATOM 1573 C CA A ARG A 1 172 ? -22.249 -29.682 -5.859 0.50 35.96 173 ARG A CA 1
ATOM 1574 C CA B ARG A 1 172 ? -22.343 -29.756 -6.093 0.50 36.80 173 ARG A CA 1
ATOM 1575 C C A ARG A 1 172 ? -21.999 -30.467 -7.127 0.50 45.06 173 ARG A C 1
ATOM 1576 C C B ARG A 1 172 ? -22.157 -30.521 -7.378 0.50 46.72 173 ARG A C 1
ATOM 1577 O O A ARG A 1 172 ? -21.087 -30.106 -7.929 0.50 70.43 173 ARG A O 1
ATOM 1578 O O B ARG A 1 172 ? -21.516 -29.983 -8.364 0.50 81.31 173 ARG A O 1
ATOM 1593 N N A GLY A 1 173 ? -22.792 -31.543 -7.338 0.50 39.72 174 GLY A N 1
ATOM 1594 N N B GLY A 1 173 ? -22.617 -31.773 -7.408 0.50 43.91 174 GLY A N 1
ATOM 1595 C CA A GLY A 1 173 ? -22.644 -32.221 -8.687 0.50 52.44 174 GLY A CA 1
ATOM 1596 C CA B GLY A 1 173 ? -22.389 -32.509 -8.684 0.50 53.91 174 GLY A CA 1
ATOM 1597 C C A GLY A 1 173 ? -21.192 -32.388 -9.171 0.50 57.79 174 GLY A C 1
ATOM 1598 C C B GLY A 1 173 ? -21.000 -33.168 -8.761 0.50 60.47 174 GLY A C 1
ATOM 1599 O O A GLY A 1 173 ? -20.278 -31.612 -8.843 0.50 82.96 174 GLY A O 1
ATOM 1600 O O B GLY A 1 173 ? -20.035 -32.839 -8.010 0.50 74.89 174 GLY A O 1
ATOM 1601 N N A GLY A 1 174 ? -20.967 -33.371 -10.026 0.50 58.50 175 GLY A N 1
ATOM 1602 N N B GLY A 1 174 ? -20.907 -34.156 -9.640 0.50 60.42 175 GLY A N 1
ATOM 1603 C CA A GLY A 1 174 ? -19.614 -33.877 -10.163 0.50 55.88 175 GLY A CA 1
ATOM 1604 C CA B GLY A 1 174 ? -19.812 -35.103 -9.539 0.50 65.07 175 GLY A CA 1
ATOM 1605 C C A GLY A 1 174 ? -19.844 -35.345 -9.862 0.50 65.94 175 GLY A C 1
ATOM 1606 C C B GLY A 1 174 ? -19.887 -35.695 -8.130 0.50 56.32 175 GLY A C 1
ATOM 1607 O O A GLY A 1 174 ? -19.879 -35.782 -8.706 0.50 81.41 175 GLY A O 1
ATOM 1608 O O B GLY A 1 174 ? -20.996 -35.881 -7.583 0.50 53.04 175 GLY A O 1
ATOM 1609 N N A ASP A 1 175 ? -20.051 -36.095 -10.932 0.50 42.49 176 ASP A N 1
ATOM 1610 N N B ASP A 1 175 ? -18.715 -35.980 -7.539 0.50 40.05 176 ASP A N 1
ATOM 1611 C CA A ASP A 1 175 ? -20.466 -37.519 -10.860 0.50 37.00 176 ASP A CA 1
ATOM 1612 C CA B ASP A 1 175 ? -18.636 -36.521 -6.176 0.50 34.67 176 ASP A CA 1
ATOM 1613 C C A ASP A 1 175 ? -20.135 -38.309 -9.517 0.50 39.18 176 ASP A C 1
ATOM 1614 C C B ASP A 1 175 ? -18.889 -35.309 -5.216 0.50 31.18 176 ASP A C 1
ATOM 1615 O O A ASP A 1 175 ? -18.949 -38.610 -9.236 0.50 50.63 176 ASP A O 1
ATOM 1616 O O B ASP A 1 175 ? -18.320 -34.193 -5.321 0.50 34.40 176 ASP A O 1
ATOM 1625 N N A GLN A 1 176 ? -21.217 -38.641 -8.760 0.50 31.30 177 GLN A N 1
ATOM 1626 N N B GLN A 1 176 ? -19.846 -35.474 -4.356 0.50 28.88 177 GLN A N 1
ATOM 1627 C CA A GLN A 1 176 ? -21.240 -39.304 -7.487 0.50 36.90 177 GLN A CA 1
ATOM 1628 C CA B GLN A 1 176 ? -20.284 -34.381 -3.553 0.50 24.76 177 GLN A CA 1
ATOM 1629 C C A GLN A 1 176 ? -21.639 -40.731 -7.628 0.50 32.64 177 GLN A C 1
ATOM 1630 C C B GLN A 1 176 ? -19.396 -34.165 -2.365 0.50 25.64 177 GLN A C 1
ATOM 1631 O O A GLN A 1 176 ? -22.799 -41.034 -8.028 0.50 32.36 177 GLN A O 1
ATOM 1632 O O B GLN A 1 176 ? -19.541 -33.143 -1.628 0.50 26.51 177 GLN A O 1
ATOM 1643 N N A TRP A 1 177 ? -20.763 -41.618 -7.206 0.50 31.71 178 TRP A N 1
ATOM 1644 N N B TRP A 1 177 ? -18.495 -35.102 -2.140 0.50 27.06 178 TRP A N 1
ATOM 1645 C CA A TRP A 1 177 ? -21.136 -42.999 -7.226 0.50 27.80 178 TRP A CA 1
ATOM 1646 C CA B TRP A 1 177 ? -17.623 -35.022 -0.960 0.50 28.19 178 TRP A CA 1
ATOM 1647 C C A TRP A 1 177 ? -20.350 -43.788 -6.234 0.50 28.56 178 TRP A C 1
ATOM 1648 C C B TRP A 1 177 ? -16.123 -35.155 -1.267 0.50 27.32 178 TRP A C 1
ATOM 1649 O O A TRP A 1 177 ? -19.241 -43.422 -5.889 0.50 29.19 178 TRP A O 1
ATOM 1650 O O B TRP A 1 177 ? -15.330 -34.436 -0.675 0.50 31.55 178 TRP A O 1
ATOM 1671 N N A LEU A 1 178 ? -20.941 -44.910 -5.867 0.50 25.28 179 LEU A N 1
ATOM 1672 N N B LEU A 1 178 ? -15.754 -35.970 -2.233 0.50 29.14 179 LEU A N 1
ATOM 1673 C CA A LEU A 1 178 ? -20.317 -45.862 -4.963 0.50 29.13 179 LEU A CA 1
ATOM 1674 C CA B LEU A 1 178 ? -14.384 -36.311 -2.494 0.50 29.10 179 LEU A CA 1
ATOM 1675 C C A LEU A 1 178 ? -19.553 -46.901 -5.775 0.50 25.40 179 LEU A C 1
ATOM 1676 C C B LEU A 1 178 ? -13.835 -35.561 -3.638 0.50 31.12 179 LEU A C 1
ATOM 1677 O O A LEU A 1 178 ? -20.138 -47.665 -6.543 0.50 25.63 179 LEU A O 1
ATOM 1678 O O B LEU A 1 178 ? -14.573 -35.187 -4.512 0.50 32.66 179 LEU A O 1
ATOM 1684 N N A GLU A 1 179 ? -18.232 -46.996 -5.493 0.50 24.10 180 GLU A N 1
ATOM 1685 N N B GLU A 1 179 ? -12.517 -35.350 -3.592 0.50 31.28 180 GLU A N 1
ATOM 1686 C CA A GLU A 1 179 ? -17.368 -48.042 -6.095 0.50 27.18 180 GLU A CA 1
ATOM 1687 C CA B GLU A 1 179 ? -11.725 -34.763 -4.659 0.50 36.56 180 GLU A CA 1
ATOM 1688 C C A GLU A 1 179 ? -17.535 -49.394 -5.432 0.50 23.66 180 GLU A C 1
ATOM 1689 C C B GLU A 1 179 ? -12.462 -34.137 -5.913 0.50 40.94 180 GLU A C 1
ATOM 1690 O O A GLU A 1 179 ? -17.704 -49.532 -4.164 0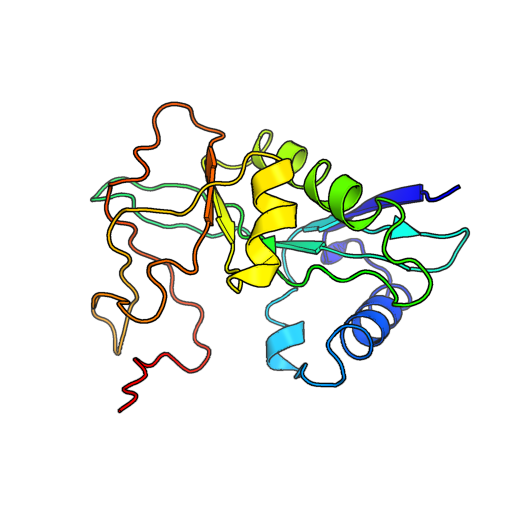.50 24.25 180 GLU A O 1
ATOM 1691 O O B GLU A 1 179 ? -12.039 -34.230 -7.092 0.50 45.63 180 GLU A O 1
ATOM 1702 N N A HIS A 1 180 ? -17.472 -50.447 -6.255 0.50 24.90 181 HIS A N 1
ATOM 1703 C CA A HIS A 1 180 ? -17.616 -51.809 -5.823 0.50 22.44 181 HIS A CA 1
ATOM 1704 C C A HIS A 1 180 ? -16.412 -52.534 -6.358 0.50 23.70 181 HIS A C 1
ATOM 1705 O O A HIS A 1 180 ? -16.268 -52.670 -7.588 0.50 29.44 181 HIS A O 1
ATOM 1712 N N A HIS A 1 181 ? -15.527 -52.978 -5.451 0.50 24.38 182 HIS A N 1
ATOM 1713 C CA A HIS A 1 181 ? -14.379 -53.608 -5.963 0.50 24.22 182 HIS A CA 1
ATOM 1714 C C A HIS A 1 181 ? -14.127 -54.926 -5.312 0.50 24.34 182 HIS A C 1
ATOM 1715 O O A HIS A 1 181 ? -13.970 -54.955 -4.128 0.50 24.55 182 HIS A O 1
ATOM 1722 N N A HIS A 1 182 ? -13.983 -55.937 -6.217 0.50 26.30 183 HIS A N 1
ATOM 1723 C CA A HIS A 1 182 ? -13.834 -57.337 -5.850 0.50 32.35 183 HIS A CA 1
ATOM 1724 C C A HIS A 1 182 ? -12.369 -57.667 -5.530 0.50 40.14 183 HIS A C 1
ATOM 1725 O O A HIS A 1 182 ? -11.458 -57.455 -6.384 0.50 39.84 183 HIS A O 1
#

Radius of gyration: 16.42 Å; Cα contacts (8 Å, |Δi|>4): 413; chains: 1; bounding box: 45×47×36 Å

B-factor: mean 29.92, std 14.04, range [13.57, 133.21]

Nearest PDB structures (foldseek):
  6vr2-assembly1_B  TM=9.812E-01  e=8.591E-37  Providencia stuartii
  5us1-assembly1_A  TM=9.789E-01  e=1.490E-36  Providencia stuartii
  5us1-assembly4_H  TM=9.849E-01  e=2.023E-36  Providencia stuartii
  5us1-assembly5_J-2  TM=9.935E-01  e=2.484E-35  Providencia stuartii
  1m4i-assembly1_B  TM=9.525E-01  e=1.269E-21  Mycobacterium tuberculosis H37Rv

Organism: Providencia stuartii (NCBI:txid588)

GO terms:
  GO:0047921 aminoglycoside 2'-N-acetyltransferase activity (F, EXP)

Solvent-accessible surface area: 10459 Å² total; per-residue (Å²): 105,56,117,58,107,52,20,60,19,93,112,13,75,129,76,36,72,97,38,0,67,79,7,0,54,118,16,75,161,59,117,30,54,146,118,58,37,62,69,2,54,54,9,45,0,0,2,0,15,44,154,178,111,20,0,0,0,0,0,1,16,87,19,117,13,29,26,72,153,86,106,9,28,0,0,26,7,24,16,32,8,14,50,138,97,40,101,243,142,35,9,13,124,68,0,0,78,54,0,10,149,23,0,62,90,74,34,66,0,0,4,3,71,15,81,124,139,29,27,96,62,28,113,74,15,45,1,108,37,4,151,6,93,6,34,26,49,60,192,69,69,95,76,99,12,93,86,40,50,39,25,16,1,0,49,99,39,50,66,91,2,81,28,97,12,21,0,58,13,37,139,65,30,61,134,74,180,68,109,152,159,141

Foldseek 3Di:
DKDKDKDALVRDDPVRLVLLVVQLCVQVVNPADPLNSVVQHDFMWIFIDDVPHTFWIKGWDWWWKAFQNHIFIETEIASTGGHPVPPPPCPSLVSVVVVLVVCLVPTFKYKYFADPVRCPSVVVVPKAFQQAWEWEDDPRDIDTPVVRRRRMIMDGNNVPDDSHTYMYTYDDDDRRHHNDDD

Secondary structure (DSSP, 8-state):
-EEEEEEEGGG--HHHHHHHHHHHHHHTTT---HHHHHHT-SSEEEEEEETTEEEEEEEEEEEEEEETTEEEEEEEEEEEEE-GGG-SSSHHHHHHHHHHHHHHHH-SEEEEE--TTTHHHHHTTT-EE--S-EEEEETTEEEE-GGGTTTEEEEESSS---TTS-EEPPP--S--------

Sequence (182 aa):
GIEYRSLHTSQLTLSSEKKEALYDLLIIEEGFEGDFSHDDFAHHTTLGGMHVMMAFDQQKLVGHVAIIQRHMALDNNTPISSVGYYVEAMVVVEEQSSYRRQGIGRQLMLQQTNKIIASSCYQLGLLSSASDDGQKLYHSVGWQIIWKGKKLFEELKQQGSSYIIIRSSIIEEEEGGVMGWKADDGEVDFTASLYCCDDFRRGGGGDDQQWWLLEEHHH